Protein AF-R9JIJ8-F1 (afdb_monomer_lite)

Foldseek 3Di:
DDCVVVVVVVCVVPPPDVVVVVVVPPPPDPPPPVVVVVVVVVVVVVVVVVVVVPPPPPDPFDKDAFQKWKWWAFQPDRDIDTADAPDWDDPRQWDAPVRGPDPATKIFIAGDPDDWKKKWKFKFFFWKWADDPHDIGTDDRIDMDTHRGIIGGDQWDDPDPPDIDGTQDQKMKMKIFMDDVPAGFWIWIKIKGWPASVPPRGTIIIIHTNGIMGRDADVNHGDPDDPVNSVVVRVVSVVVVVVVVD

Sequence (246 aa):
MKEKEISKLYNSITNVDNQFIEEAQTKTKKKNGWLKWAAMAACLCVALVAGVLFKISVPDVIIAPGFLTITVYAASSDEEITMQEGIGLPTDYKWSLAMSSRPGLPLKLSVTEYDDLSFEVSVDGGTLLLWEGNKITYLGSSFNTRNDTTVYWTNLSRTGESDFERYMGTTAYINIIIHEGENIVGYAVVEIYTNDLENEPAQTYSAKLLKSVSFPKANGEYQKITAEYVATEMEQIKSETQAGQR

Radius of gyration: 32.87 Å; chains: 1; bounding box: 43×115×52 Å

pLDDT: mean 81.69, std 17.62, range [38.75, 98.56]

Secondary structure (DSSP, 8-state):
--THHHHHHHHHHH---HHHHHHHH-------THHHHHHHHHHHHHHHHHHHHT---------EE---EEEEE-SSSS-EEE--BTPBPPGGG-B-TTT-SSSSEEEEEE-SS-SSEEEEEEEESSEEEEEETTEEEE--SEEEEETT-EEEEESEEE-SSS-EEE---SEEEEEEEEEETTEEEEEEEEEEE-S-TTSTTS--BEEEEEEEEE-PPBTTB-----HHHHHHHHHHHHHHHHHHT-

Structure (mmCIF, N/CA/C/O backbone):
data_AF-R9JIJ8-F1
#
_entry.id   AF-R9JIJ8-F1
#
loop_
_atom_site.group_PDB
_atom_site.id
_atom_site.type_symbol
_atom_site.label_atom_id
_atom_site.label_alt_id
_atom_site.label_comp_id
_atom_site.label_asym_id
_atom_site.label_entity_id
_atom_site.label_seq_id
_atom_site.pdbx_PDB_ins_code
_atom_site.Cartn_x
_atom_site.Cartn_y
_atom_site.Cartn_z
_atom_site.occupancy
_atom_site.B_iso_or_equiv
_atom_site.auth_seq_id
_atom_site.auth_comp_id
_atom_site.auth_asym_id
_atom_site.auth_atom_id
_atom_site.pdbx_PDB_model_num
ATOM 1 N N . MET A 1 1 ? -23.282 97.295 -20.930 1.00 49.00 1 MET A N 1
ATOM 2 C CA . MET A 1 1 ? -22.305 96.844 -19.916 1.00 49.00 1 MET A CA 1
ATOM 3 C C . MET A 1 1 ? -21.083 96.357 -20.680 1.00 49.00 1 MET A C 1
ATOM 5 O O . MET A 1 1 ? -21.163 95.306 -21.284 1.00 49.00 1 MET A O 1
ATOM 9 N N . LYS A 1 2 ? -20.164 97.235 -21.103 1.00 55.88 2 LYS A N 1
ATOM 10 C CA . LYS A 1 2 ? -19.066 97.925 -20.388 1.00 55.88 2 LYS A CA 1
ATOM 11 C C . LYS A 1 2 ? -18.027 96.936 -19.834 1.00 55.88 2 LYS A C 1
ATOM 13 O O . LYS A 1 2 ? -18.274 96.310 -18.812 1.00 55.88 2 LYS A O 1
ATOM 18 N N . GLU A 1 3 ? -16.858 96.884 -20.486 1.00 59.78 3 GLU A N 1
ATOM 19 C CA . GLU A 1 3 ? -15.636 96.106 -20.162 1.00 59.78 3 GLU A CA 1
ATOM 20 C C . GLU A 1 3 ? -15.274 96.027 -18.669 1.00 59.78 3 GLU A C 1
ATOM 22 O O . GLU A 1 3 ? -14.643 95.067 -18.235 1.00 59.78 3 GLU A O 1
ATOM 27 N N . LYS A 1 4 ? -15.712 97.001 -17.861 1.00 64.31 4 LYS A N 1
ATOM 28 C CA . LYS A 1 4 ? -15.549 97.014 -16.401 1.00 64.31 4 LYS A CA 1
ATOM 29 C C . LYS A 1 4 ? -16.222 95.848 -15.667 1.00 64.31 4 LYS A C 1
ATOM 31 O O . LYS A 1 4 ? -15.807 95.545 -14.555 1.00 64.31 4 LYS A O 1
ATOM 36 N N . GLU A 1 5 ? -17.245 95.211 -16.233 1.00 66.50 5 GLU A N 1
ATOM 37 C CA . GLU A 1 5 ? -17.880 94.042 -15.601 1.00 66.50 5 GLU A CA 1
ATOM 38 C C . GLU A 1 5 ? -17.166 92.733 -15.946 1.00 66.50 5 GLU A C 1
ATOM 40 O O . GLU A 1 5 ? -17.039 91.859 -15.091 1.00 66.50 5 GLU A O 1
ATOM 45 N N . ILE A 1 6 ? -16.600 92.640 -17.153 1.00 68.75 6 ILE A N 1
ATOM 46 C CA . ILE A 1 6 ? -15.811 91.485 -17.595 1.00 68.75 6 ILE A CA 1
ATOM 47 C C . ILE A 1 6 ? -14.471 91.441 -16.846 1.00 68.75 6 ILE A C 1
ATOM 49 O O . ILE A 1 6 ? -14.067 90.375 -16.388 1.00 68.75 6 ILE A O 1
ATOM 53 N N . SER A 1 7 ? -13.819 92.589 -16.617 1.00 65.56 7 SER A N 1
ATOM 54 C CA . SER A 1 7 ? -12.583 92.640 -15.818 1.00 65.56 7 SER A CA 1
ATOM 55 C C . SER A 1 7 ? -12.810 92.304 -14.340 1.00 65.56 7 SER A C 1
ATOM 57 O O . SER A 1 7 ? -11.940 91.714 -13.699 1.00 65.56 7 SER A O 1
ATOM 59 N N . LYS A 1 8 ? -13.995 92.620 -13.800 1.00 65.12 8 LYS A N 1
ATOM 60 C CA . LYS A 1 8 ? -14.375 92.282 -12.423 1.00 65.12 8 LYS A CA 1
ATOM 61 C C . LYS A 1 8 ? -14.623 90.780 -12.250 1.00 65.12 8 LYS A C 1
ATOM 63 O O . LYS A 1 8 ? -14.222 90.230 -11.230 1.00 65.12 8 LYS A O 1
ATOM 68 N N . LEU A 1 9 ? -15.213 90.124 -13.254 1.00 65.56 9 LEU A N 1
ATOM 69 C CA . LEU A 1 9 ? -15.397 88.668 -13.281 1.00 65.56 9 LEU A CA 1
ATOM 70 C C . LEU A 1 9 ? -14.077 87.916 -13.495 1.00 65.56 9 LEU A C 1
ATOM 72 O O . LEU A 1 9 ? -13.831 86.918 -12.823 1.00 65.56 9 LEU A O 1
ATOM 76 N N . TYR A 1 10 ? -13.199 88.409 -14.375 1.00 62.19 10 TYR A N 1
ATOM 77 C CA . TYR A 1 10 ? -11.895 87.778 -14.602 1.00 62.19 10 TYR A CA 1
ATOM 78 C C . TYR A 1 10 ? -11.029 87.837 -13.336 1.00 62.19 10 TYR A C 1
ATOM 80 O O . TYR A 1 10 ? -10.540 86.807 -12.883 1.00 62.19 10 TYR A O 1
ATOM 88 N N . ASN A 1 11 ? -10.963 89.002 -12.677 1.00 64.12 11 ASN A N 1
ATOM 89 C CA . ASN A 1 11 ? -10.254 89.149 -11.403 1.00 64.12 11 ASN A CA 1
ATOM 90 C C . ASN A 1 11 ? -10.877 88.342 -10.251 1.00 64.12 11 ASN A C 1
ATOM 92 O O . ASN A 1 11 ? -10.155 88.005 -9.319 1.00 64.12 11 ASN A O 1
ATOM 96 N N . SER A 1 12 ? -12.174 88.004 -10.283 1.00 63.81 12 SER A N 1
ATOM 97 C CA . SER A 1 12 ? -12.774 87.133 -9.258 1.00 63.81 12 SER A CA 1
ATOM 98 C C . SER A 1 12 ? -12.545 85.639 -9.502 1.00 63.81 12 SER A C 1
ATOM 100 O O . SER A 1 12 ? -12.652 84.862 -8.562 1.00 63.81 12 SER A O 1
ATOM 102 N N . ILE A 1 13 ? -12.240 85.226 -10.739 1.00 64.69 13 ILE A N 1
ATOM 103 C CA . ILE A 1 13 ? -11.967 83.821 -11.091 1.00 64.69 13 ILE A CA 1
ATOM 104 C C . ILE A 1 13 ? -10.477 83.487 -10.937 1.00 64.69 13 ILE A C 1
ATOM 106 O O . ILE A 1 13 ? -10.142 82.380 -10.529 1.00 64.69 13 ILE A O 1
ATOM 110 N N . THR A 1 14 ? -9.572 84.425 -11.233 1.00 60.91 14 THR A N 1
ATOM 111 C CA . THR A 1 14 ? -8.119 84.186 -11.136 1.00 60.91 14 THR A CA 1
ATOM 112 C C . THR A 1 14 ? -7.524 84.510 -9.767 1.00 60.91 14 THR A C 1
ATOM 114 O O . THR A 1 14 ? -6.379 84.152 -9.518 1.00 60.91 14 THR A O 1
ATOM 117 N N . ASN A 1 15 ? -8.278 85.157 -8.873 1.00 58.34 15 ASN A N 1
ATOM 118 C CA . ASN A 1 15 ? -7.851 85.457 -7.503 1.00 58.34 15 ASN A CA 1
ATOM 119 C C . ASN A 1 15 ? -8.387 84.409 -6.513 1.00 58.34 15 ASN A C 1
ATOM 121 O O . ASN A 1 15 ? -9.002 84.734 -5.498 1.00 58.34 15 ASN A O 1
ATOM 125 N N . VAL A 1 16 ? -8.199 83.134 -6.865 1.00 58.69 16 VAL A N 1
ATOM 126 C CA . VAL A 1 16 ? -8.307 82.031 -5.910 1.00 58.69 16 VAL A CA 1
ATOM 127 C C . VAL A 1 16 ? -7.050 82.089 -5.055 1.00 58.69 16 VAL A C 1
ATOM 129 O O . VAL A 1 16 ? -5.947 81.850 -5.540 1.00 58.69 16 VAL A O 1
ATOM 132 N N . ASP A 1 17 ? -7.234 82.469 -3.797 1.00 53.00 17 ASP A N 1
ATOM 133 C CA . ASP A 1 17 ? -6.173 82.545 -2.801 1.00 53.00 17 ASP A CA 1
ATOM 134 C C . ASP A 1 17 ? -5.507 81.167 -2.639 1.00 53.00 17 ASP A C 1
ATOM 136 O O . ASP A 1 17 ? -6.192 80.150 -2.471 1.00 53.00 17 ASP A O 1
ATOM 140 N N . ASN A 1 18 ? -4.171 81.119 -2.692 1.00 54.81 18 ASN A N 1
ATOM 141 C CA . ASN A 1 18 ? -3.390 79.882 -2.576 1.00 54.81 18 ASN A CA 1
ATOM 142 C C . ASN A 1 18 ? -3.683 79.127 -1.265 1.00 54.81 18 ASN A C 1
ATOM 144 O O . ASN A 1 18 ? -3.486 77.912 -1.212 1.00 54.81 18 ASN A O 1
ATOM 148 N N . GLN A 1 19 ? -4.228 79.803 -0.245 1.00 50.62 19 GLN A N 1
ATOM 149 C CA . GLN A 1 19 ? -4.693 79.168 0.990 1.00 50.62 19 GLN A CA 1
ATOM 150 C C . GLN A 1 19 ? -5.795 78.112 0.775 1.00 50.62 19 GLN A C 1
ATOM 152 O O . GLN A 1 19 ? -5.833 77.127 1.510 1.00 50.62 19 GLN A O 1
ATOM 157 N N . PHE A 1 20 ? -6.645 78.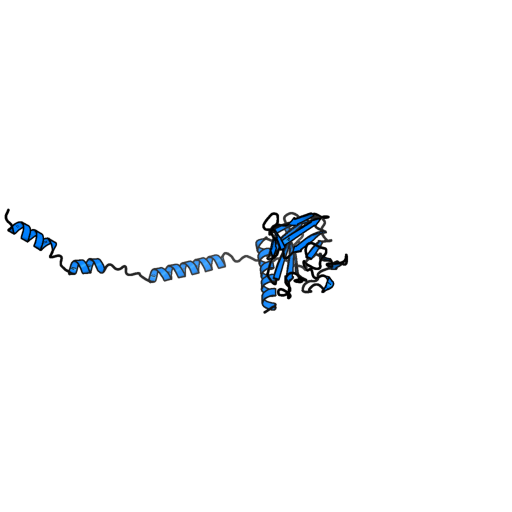236 -0.253 1.00 53.88 20 PHE A N 1
ATOM 158 C CA . PHE A 1 20 ? -7.715 77.257 -0.510 1.00 53.88 20 PHE A CA 1
ATOM 159 C C . PHE A 1 20 ? -7.259 76.051 -1.345 1.00 53.88 20 PHE A C 1
ATOM 161 O O . PHE A 1 20 ? -7.897 74.997 -1.311 1.00 53.88 20 PHE A O 1
ATOM 168 N N . ILE A 1 21 ? -6.141 76.171 -2.069 1.00 54.91 21 ILE A N 1
ATOM 169 C CA . ILE A 1 21 ? -5.493 75.032 -2.741 1.00 54.91 21 ILE A CA 1
ATOM 170 C C . ILE A 1 21 ? -4.724 74.196 -1.704 1.00 54.91 21 ILE A C 1
ATOM 172 O O . ILE A 1 21 ? -4.748 72.964 -1.757 1.00 54.91 21 ILE A O 1
ATOM 176 N N . GLU A 1 22 ? -4.134 74.847 -0.697 1.00 54.75 22 GLU A N 1
ATOM 177 C CA . GLU A 1 22 ? -3.443 74.180 0.412 1.00 54.75 22 GLU A CA 1
ATOM 178 C C . GLU A 1 22 ? -4.419 73.488 1.392 1.00 54.75 22 GLU A C 1
ATOM 180 O O . GLU A 1 22 ? -4.142 72.382 1.867 1.00 54.75 22 GLU A O 1
ATOM 185 N N . GLU A 1 23 ? -5.622 74.038 1.614 1.00 50.72 23 GLU A N 1
ATOM 186 C CA . GLU A 1 23 ? -6.690 73.371 2.388 1.00 50.72 23 GLU A CA 1
ATOM 187 C C . GLU A 1 23 ? -7.340 72.173 1.664 1.00 50.72 23 GLU A C 1
ATOM 189 O O . GLU A 1 23 ? -7.874 71.269 2.317 1.00 50.72 23 GLU A O 1
ATOM 194 N N . ALA A 1 24 ? -7.258 72.098 0.329 1.00 49.88 24 ALA A N 1
ATOM 195 C CA . ALA A 1 24 ? -7.745 70.947 -0.439 1.00 49.88 24 ALA A CA 1
ATOM 196 C C . ALA A 1 24 ? -6.724 69.790 -0.517 1.00 49.88 24 ALA A C 1
ATOM 198 O O . ALA A 1 24 ? -7.119 68.632 -0.675 1.00 49.88 24 ALA A O 1
ATOM 199 N N . GLN A 1 25 ? -5.423 70.065 -0.354 1.00 53.44 25 GLN A N 1
ATOM 200 C CA . GLN A 1 25 ? -4.356 69.050 -0.385 1.00 53.44 25 GLN A CA 1
ATOM 201 C C . GLN A 1 25 ? -3.953 68.511 1.002 1.00 53.44 25 GLN A C 1
ATOM 203 O O . GLN A 1 25 ? -3.306 67.466 1.097 1.00 53.44 25 GLN A O 1
ATOM 208 N N . THR A 1 26 ? -4.387 69.146 2.095 1.00 48.28 26 THR A N 1
ATOM 209 C CA . THR A 1 26 ? -4.013 68.758 3.471 1.00 48.28 26 THR A CA 1
ATOM 210 C C . THR A 1 26 ? -5.024 67.864 4.202 1.00 48.28 26 THR A C 1
ATOM 212 O O . THR A 1 26 ? -4.771 67.447 5.331 1.00 48.28 26 THR A O 1
ATOM 215 N N . LYS A 1 27 ? -6.101 67.402 3.547 1.00 46.66 27 LYS A N 1
ATOM 216 C CA . LYS A 1 27 ? -6.876 66.227 4.010 1.00 46.66 27 LYS A CA 1
ATOM 217 C C . LYS A 1 27 ? -6.297 64.916 3.472 1.00 46.66 27 LYS A C 1
ATOM 219 O O . LYS A 1 27 ? -7.006 64.036 2.985 1.00 46.66 27 LYS A O 1
ATOM 224 N N . THR A 1 28 ? -4.988 64.742 3.619 1.00 44.22 28 THR A N 1
ATOM 225 C CA . THR A 1 28 ? -4.397 63.406 3.634 1.00 44.22 28 THR A CA 1
ATOM 226 C C . THR A 1 28 ? -4.892 62.694 4.891 1.00 44.22 28 THR A C 1
ATOM 228 O O . THR A 1 28 ? -4.665 63.127 6.020 1.00 44.22 28 THR A O 1
ATOM 231 N N . LYS A 1 29 ? -5.634 61.597 4.693 1.00 46.12 29 LYS A N 1
ATOM 232 C CA . LYS A 1 29 ? -6.051 60.662 5.746 1.00 46.12 29 LYS A CA 1
ATOM 233 C C . LYS A 1 29 ? -4.896 60.437 6.729 1.00 46.12 29 LYS A C 1
ATOM 235 O O . LYS A 1 29 ? -3.937 59.741 6.388 1.00 46.12 29 LYS A O 1
ATOM 240 N N . LYS A 1 30 ? -5.027 60.915 7.971 1.00 41.50 30 LYS A N 1
ATOM 241 C CA . LYS A 1 30 ? -4.281 60.338 9.095 1.00 41.50 30 LYS A CA 1
ATOM 242 C C . LYS A 1 30 ? -4.717 58.878 9.207 1.00 41.50 30 LYS A C 1
ATOM 244 O O . LYS A 1 30 ? -5.771 58.557 9.751 1.00 41.50 30 LYS A O 1
ATOM 249 N N . LYS A 1 31 ? -3.927 57.983 8.611 1.00 44.72 31 LYS A N 1
ATOM 250 C CA . LYS A 1 31 ? -4.002 56.544 8.849 1.00 44.72 31 LYS A CA 1
ATOM 251 C C . LYS A 1 31 ? -3.629 56.331 10.311 1.00 44.72 31 LYS A C 1
ATOM 253 O O . LYS A 1 31 ? -2.450 56.272 10.646 1.00 44.72 31 LYS A O 1
ATOM 258 N N . ASN A 1 32 ? -4.632 56.227 11.176 1.00 50.56 32 ASN A N 1
ATOM 259 C CA . ASN A 1 32 ? -4.427 55.756 12.536 1.00 50.56 32 ASN A CA 1
ATOM 260 C C . ASN A 1 32 ? -3.936 54.308 12.451 1.00 50.56 32 ASN A C 1
ATOM 262 O O . ASN A 1 32 ? -4.719 53.377 12.265 1.00 50.56 32 ASN A O 1
ATOM 266 N N . GLY A 1 33 ? -2.621 54.130 12.595 1.00 51.66 33 GLY A N 1
ATOM 267 C CA . GLY A 1 33 ? -1.960 52.828 12.694 1.00 51.66 33 GLY A CA 1
ATOM 268 C C . GLY A 1 33 ? -2.464 51.980 13.863 1.00 51.66 33 GLY A C 1
ATOM 269 O O . GLY A 1 33 ? -2.097 50.818 13.961 1.00 51.66 33 GLY A O 1
ATOM 270 N N . TRP A 1 34 ? -3.346 52.521 14.706 1.00 47.81 34 TRP A N 1
ATOM 271 C CA . TRP A 1 34 ? -3.884 51.830 15.864 1.00 47.81 34 TRP A CA 1
ATOM 272 C C . TRP A 1 34 ? -4.940 50.763 15.535 1.00 47.81 34 TRP A C 1
ATOM 274 O O . TRP A 1 34 ? -5.037 49.750 16.219 1.00 47.81 34 TRP A O 1
ATOM 284 N N . LEU A 1 35 ? -5.666 50.914 14.420 1.00 49.16 35 LEU A N 1
ATOM 285 C CA . LEU A 1 35 ? -6.696 49.941 14.032 1.00 49.16 35 LEU A CA 1
ATOM 286 C C . LEU A 1 35 ? -6.105 48.621 13.497 1.00 49.16 35 LEU A C 1
ATOM 288 O O . LEU A 1 35 ? -6.741 47.575 13.584 1.00 49.16 35 LEU A O 1
ATOM 292 N N . LYS A 1 36 ? -4.877 48.654 12.959 1.00 47.41 36 LYS A N 1
ATOM 293 C CA . LYS A 1 36 ? -4.206 47.456 12.426 1.00 47.41 36 LYS A CA 1
ATOM 294 C C . LYS A 1 36 ? -3.741 46.510 13.532 1.00 47.41 36 LYS A C 1
ATOM 296 O O . LYS A 1 36 ? -3.827 45.299 13.362 1.00 47.41 36 LYS A O 1
ATOM 301 N N . TRP A 1 37 ? -3.307 47.057 14.666 1.00 47.06 37 TRP A N 1
ATOM 302 C CA . TRP A 1 37 ? -2.889 46.258 15.819 1.00 47.06 37 TRP A CA 1
ATOM 303 C C . TRP A 1 37 ? -4.084 45.649 16.558 1.00 47.06 37 TRP A C 1
ATOM 305 O O . TRP A 1 37 ? -4.005 44.499 16.979 1.00 47.06 37 TRP A O 1
ATOM 315 N N . ALA A 1 38 ? -5.216 46.358 16.626 1.00 51.50 38 ALA A N 1
ATOM 316 C CA . ALA A 1 38 ? -6.450 45.823 17.204 1.00 51.50 38 ALA A CA 1
ATOM 317 C C . ALA A 1 38 ? -7.015 44.634 16.398 1.00 51.50 38 ALA A C 1
ATOM 319 O O . ALA A 1 38 ? -7.428 43.639 16.988 1.00 51.50 38 ALA A O 1
ATOM 320 N N . ALA A 1 39 ? -6.972 44.693 15.061 1.00 53.25 39 ALA A N 1
ATOM 321 C CA . ALA A 1 39 ? -7.382 43.573 14.210 1.00 53.25 39 ALA A CA 1
ATOM 322 C C . ALA A 1 39 ? -6.425 42.368 14.320 1.00 53.25 39 ALA A C 1
ATOM 324 O O . ALA A 1 39 ? -6.884 41.232 14.386 1.00 53.25 39 ALA A O 1
ATOM 325 N N . MET A 1 40 ? -5.108 42.598 14.414 1.00 52.34 40 MET A N 1
ATOM 326 C CA . MET A 1 40 ? -4.121 41.528 14.632 1.00 52.34 40 MET A CA 1
ATOM 327 C C . MET A 1 40 ? -4.294 40.844 15.995 1.00 52.34 40 MET A C 1
ATOM 329 O O . MET A 1 40 ? -4.239 39.620 16.073 1.00 52.34 40 MET A O 1
ATOM 333 N N . ALA A 1 41 ? -4.545 41.618 17.055 1.00 54.97 41 ALA A N 1
ATOM 334 C CA . ALA A 1 41 ? -4.791 41.081 18.391 1.00 54.97 41 ALA A CA 1
ATOM 335 C C . ALA A 1 41 ? -6.112 40.298 18.459 1.00 54.97 41 ALA A C 1
ATOM 337 O O . ALA A 1 41 ? -6.152 39.223 19.047 1.00 54.97 41 ALA A O 1
ATOM 338 N N . ALA A 1 42 ? -7.175 40.780 17.805 1.00 51.62 42 ALA A N 1
ATOM 339 C CA . ALA A 1 42 ? -8.445 40.061 17.731 1.00 51.62 42 ALA A CA 1
ATOM 340 C C . ALA A 1 42 ? -8.328 38.748 16.935 1.00 51.62 42 ALA A C 1
ATOM 342 O O . ALA A 1 42 ? -8.857 37.732 17.374 1.00 51.62 42 ALA A O 1
ATOM 343 N N . CYS A 1 43 ? -7.589 38.727 15.819 1.00 56.09 43 CYS A N 1
ATOM 344 C CA . CYS A 1 43 ? -7.336 37.495 15.065 1.00 56.09 43 CYS A CA 1
ATOM 345 C C . CYS A 1 43 ? -6.461 36.501 15.841 1.00 56.09 43 CYS A C 1
ATOM 347 O O . CYS A 1 43 ? -6.704 35.300 15.762 1.00 56.09 43 CYS A O 1
ATOM 349 N N . LEU A 1 44 ? -5.496 36.980 16.637 1.00 49.25 44 LEU A N 1
ATOM 350 C CA . LEU A 1 44 ? -4.722 36.126 17.539 1.00 49.25 44 LEU A CA 1
ATOM 351 C C . LEU A 1 44 ? -5.613 35.546 18.649 1.00 49.25 44 LEU A C 1
ATOM 353 O O . LEU A 1 44 ? -5.520 34.362 18.947 1.00 49.25 44 LEU A O 1
ATOM 357 N N . CYS A 1 45 ? -6.530 36.337 19.214 1.00 56.50 45 CYS A N 1
ATOM 358 C CA . CYS A 1 45 ? -7.486 35.858 20.213 1.00 56.50 45 CYS A CA 1
ATOM 359 C C . CYS A 1 45 ? -8.490 34.856 19.627 1.00 56.50 45 CYS A C 1
ATOM 361 O O . CYS A 1 45 ? -8.783 33.863 20.278 1.00 56.50 45 CYS A O 1
ATOM 363 N N . VAL A 1 46 ? -8.985 35.056 18.401 1.00 56.62 46 VAL A N 1
ATOM 364 C CA . VAL A 1 46 ? -9.861 34.081 17.726 1.00 56.62 46 VAL A CA 1
ATOM 365 C C . VAL A 1 46 ? -9.094 32.807 17.367 1.00 56.62 46 VAL A C 1
ATOM 367 O O . VAL A 1 46 ? -9.633 31.725 17.559 1.00 56.62 46 VAL A O 1
ATOM 370 N N . ALA A 1 47 ? -7.834 32.897 16.931 1.00 57.72 47 ALA A N 1
ATOM 371 C CA . ALA A 1 47 ? -6.995 31.724 16.671 1.00 57.72 47 ALA A CA 1
ATOM 372 C C . ALA A 1 47 ? -6.645 30.954 17.956 1.00 57.72 47 ALA A C 1
ATOM 374 O O . ALA A 1 47 ? -6.660 29.728 17.955 1.00 57.72 47 ALA A O 1
ATOM 375 N N . LEU A 1 48 ? -6.394 31.651 19.069 1.00 54.66 48 LEU A N 1
ATOM 376 C CA . LEU A 1 48 ? -6.163 31.025 20.372 1.00 54.66 48 LEU A CA 1
ATOM 377 C C . LEU A 1 48 ? -7.452 30.423 20.948 1.00 54.66 48 LEU A C 1
ATOM 379 O O . LEU A 1 48 ? -7.411 29.330 21.495 1.00 54.66 48 LEU A O 1
ATOM 383 N N . VAL A 1 49 ? -8.607 31.072 20.786 1.00 54.25 49 VAL A N 1
ATOM 384 C CA . VAL A 1 49 ? -9.904 30.528 21.228 1.00 54.25 49 VAL A CA 1
ATOM 385 C C . VAL A 1 49 ? -10.345 29.355 20.344 1.00 54.25 49 VAL A C 1
ATOM 387 O O . VAL A 1 49 ? -10.843 28.365 20.871 1.00 54.25 49 VAL A O 1
ATOM 390 N N . ALA A 1 50 ? -10.093 29.401 19.033 1.00 53.44 50 ALA A N 1
ATOM 391 C CA . ALA A 1 50 ? -10.296 28.267 18.134 1.00 53.44 50 ALA A CA 1
ATOM 392 C C . ALA A 1 50 ? -9.334 27.113 18.462 1.00 53.44 50 ALA A C 1
ATOM 394 O O . ALA A 1 50 ? -9.777 25.980 18.587 1.00 53.44 50 ALA A O 1
ATOM 395 N N . GLY A 1 51 ? -8.048 27.386 18.703 1.00 51.75 51 GLY A N 1
ATOM 396 C CA . GLY A 1 51 ? -7.070 26.367 19.104 1.00 51.75 51 GLY A CA 1
ATOM 397 C C . GLY A 1 51 ? -7.345 25.746 20.479 1.00 51.75 51 GLY A C 1
ATOM 398 O O . GLY A 1 51 ? -7.011 24.590 20.709 1.00 51.75 51 GLY A O 1
ATOM 399 N N . VAL A 1 52 ? -7.997 26.477 21.390 1.00 51.97 52 VAL A N 1
ATOM 400 C CA . VAL A 1 52 ? -8.420 25.956 22.702 1.00 51.97 52 VAL A CA 1
ATOM 401 C C . VAL A 1 52 ? -9.739 25.173 22.613 1.00 51.97 52 VAL A C 1
ATOM 403 O O . VAL A 1 52 ? -9.911 24.207 23.356 1.00 51.97 52 VAL A O 1
ATOM 406 N N . LEU A 1 53 ? -10.652 25.540 21.703 1.00 42.31 53 LEU A N 1
ATOM 407 C CA . LEU A 1 53 ? -11.907 24.808 21.463 1.00 42.31 53 LEU A CA 1
ATOM 408 C C . LEU A 1 53 ? -11.710 23.551 20.605 1.00 42.31 53 LEU A C 1
ATOM 410 O O . LEU A 1 53 ? -12.419 22.571 20.804 1.00 42.31 53 LEU A O 1
ATOM 414 N N . PHE A 1 54 ? -10.702 23.537 19.732 1.00 43.03 54 PHE A N 1
ATOM 415 C CA . PHE A 1 54 ? -10.184 22.336 19.080 1.00 43.03 54 PHE A CA 1
ATOM 416 C C . PHE A 1 54 ? -9.019 21.746 19.880 1.00 43.03 54 PHE A C 1
ATOM 418 O O . PHE A 1 54 ? -7.981 21.381 19.332 1.00 43.03 54 PHE A O 1
ATOM 425 N N . LYS A 1 55 ? -9.209 21.545 21.190 1.00 38.75 55 LYS A N 1
ATOM 426 C CA . LYS A 1 55 ? -8.652 20.321 21.764 1.00 38.75 55 LYS A CA 1
ATOM 427 C C . LYS A 1 55 ? -9.393 19.190 21.070 1.00 38.75 55 LYS A C 1
ATOM 429 O O . LYS A 1 55 ? -10.470 18.797 21.510 1.00 38.75 55 LYS A O 1
ATOM 434 N N . ILE A 1 56 ? -8.830 18.712 19.960 1.00 45.00 56 ILE A N 1
ATOM 435 C CA . ILE A 1 56 ? -9.073 17.353 19.501 1.00 45.00 56 ILE A CA 1
ATOM 436 C C . ILE A 1 56 ? -8.758 16.530 20.740 1.00 45.00 56 ILE A C 1
ATOM 438 O O . ILE A 1 56 ? -7.601 16.399 21.140 1.00 45.00 56 ILE A O 1
ATOM 442 N N . SER A 1 57 ? -9.805 16.121 21.452 1.00 43.16 57 SER A N 1
ATOM 443 C CA . SER A 1 57 ? -9.686 15.039 22.400 1.00 43.16 57 SER A CA 1
ATOM 444 C C . SER A 1 57 ? -9.269 13.894 21.508 1.00 43.16 57 SER A C 1
ATOM 446 O O . SER A 1 57 ? -10.126 13.312 20.849 1.00 43.16 57 SER A O 1
ATOM 448 N N . VAL A 1 58 ? -7.958 13.669 21.385 1.00 53.53 58 VAL A N 1
ATOM 449 C CA . VAL A 1 58 ? -7.447 12.419 20.843 1.00 53.53 58 VAL A CA 1
ATOM 450 C C . VAL A 1 58 ? -8.186 11.397 21.693 1.00 53.53 58 VAL A C 1
ATOM 452 O O . VAL A 1 58 ? -8.064 11.458 22.925 1.00 53.53 58 VAL A O 1
ATOM 455 N N . PRO A 1 59 ? -9.103 10.605 21.108 1.00 57.69 59 PRO A N 1
ATOM 456 C CA . PRO A 1 59 ? -9.733 9.551 21.875 1.00 57.69 59 PRO A CA 1
ATOM 457 C C . PRO A 1 59 ? -8.593 8.748 22.501 1.00 57.69 59 PRO A C 1
ATOM 459 O O . PRO A 1 59 ? -7.495 8.714 21.947 1.00 57.69 59 PRO A O 1
ATOM 462 N N . ASP A 1 60 ? -8.805 8.145 23.662 1.00 76.38 60 ASP A N 1
ATOM 463 C CA . ASP A 1 60 ? -7.838 7.179 24.178 1.00 76.38 60 ASP A CA 1
ATOM 464 C C . ASP A 1 60 ? -7.860 5.970 23.223 1.00 76.38 60 ASP A C 1
ATOM 466 O O . ASP A 1 60 ? -8.640 5.035 23.397 1.00 76.38 60 ASP A O 1
ATOM 470 N N . VAL A 1 61 ? -7.146 6.099 22.098 1.00 89.81 61 VAL A N 1
ATOM 471 C CA . VAL A 1 61 ? -7.123 5.143 20.999 1.00 89.81 61 VAL A CA 1
ATOM 472 C C . VAL A 1 61 ? -6.165 4.049 21.417 1.00 89.81 61 VAL A C 1
ATOM 474 O O . VAL A 1 61 ? -4.960 4.257 21.558 1.00 89.81 61 VAL A O 1
ATOM 477 N N . ILE A 1 62 ? -6.716 2.862 21.611 1.00 92.88 62 ILE A N 1
ATOM 478 C CA . ILE A 1 62 ? -5.937 1.671 21.895 1.00 92.88 62 ILE A CA 1
ATOM 479 C C . ILE A 1 62 ? -5.344 1.204 20.570 1.00 92.88 62 ILE A C 1
ATOM 481 O O . ILE A 1 62 ? -6.083 0.873 19.642 1.00 92.88 62 ILE A O 1
ATOM 485 N N . ILE A 1 63 ? -4.017 1.166 20.493 1.00 94.69 63 ILE A N 1
ATOM 486 C CA . ILE A 1 63 ? -3.273 0.669 19.334 1.00 94.69 63 ILE A CA 1
ATOM 487 C C . ILE A 1 63 ? -2.580 -0.652 19.663 1.00 94.69 63 ILE A C 1
ATOM 489 O O . ILE A 1 63 ? -2.159 -0.890 20.798 1.00 94.69 63 ILE A O 1
ATOM 493 N N . ALA A 1 64 ? -2.429 -1.501 18.656 1.00 94.44 64 ALA A N 1
ATOM 494 C CA . ALA A 1 64 ? -1.650 -2.730 18.724 1.00 94.44 64 ALA A CA 1
ATOM 495 C C . ALA A 1 64 ? -0.820 -2.905 17.437 1.00 94.44 64 ALA A C 1
ATOM 497 O O . ALA A 1 64 ? -1.056 -2.193 16.453 1.00 94.44 64 ALA A O 1
ATOM 498 N N . PRO A 1 65 ? 0.171 -3.821 17.421 1.00 95.19 65 PRO A N 1
ATOM 499 C CA . PRO A 1 65 ? 0.853 -4.193 16.186 1.00 95.19 65 PRO A CA 1
ATOM 500 C C . PRO A 1 65 ? -0.152 -4.556 15.088 1.00 95.19 65 PRO A C 1
ATOM 502 O O . PRO A 1 65 ? -1.182 -5.180 15.358 1.00 95.19 65 PRO A O 1
ATOM 505 N N . GLY A 1 66 ? 0.114 -4.123 13.860 1.00 92.75 66 GLY A N 1
ATOM 506 C CA . GLY A 1 66 ? -0.754 -4.424 12.732 1.00 92.75 66 GLY A CA 1
ATOM 507 C C . GLY A 1 66 ? -0.745 -5.908 12.375 1.00 92.75 66 GLY A C 1
ATOM 508 O O . GLY A 1 66 ? 0.268 -6.591 12.505 1.00 92.75 66 GLY A O 1
ATOM 509 N N . PHE A 1 67 ? -1.889 -6.389 11.898 1.00 92.88 67 PHE A N 1
ATOM 510 C CA . PHE A 1 67 ? -2.094 -7.770 11.448 1.00 92.88 67 PHE A CA 1
ATOM 511 C C . PHE A 1 67 ? -1.980 -7.918 9.918 1.00 92.88 67 PHE A C 1
ATOM 513 O O . PHE A 1 67 ? -2.115 -9.017 9.379 1.00 92.88 67 PHE A O 1
ATOM 520 N N . LEU A 1 68 ? -1.754 -6.813 9.192 1.00 95.25 68 LEU A N 1
ATOM 521 C CA . LEU A 1 68 ? -1.571 -6.840 7.743 1.00 95.25 68 LEU A CA 1
ATOM 522 C C . LEU A 1 68 ? -0.248 -7.515 7.386 1.00 95.25 68 LEU A C 1
ATOM 524 O O . LEU A 1 68 ? 0.826 -7.034 7.747 1.00 95.25 68 LEU A O 1
ATOM 528 N N . THR A 1 69 ? -0.342 -8.579 6.597 1.00 95.69 69 THR A N 1
ATOM 529 C CA . THR A 1 69 ? 0.794 -9.216 5.938 1.00 95.69 69 THR A CA 1
ATOM 530 C C . THR A 1 69 ? 0.924 -8.650 4.531 1.00 95.69 69 THR A C 1
ATOM 532 O O . THR A 1 69 ? -0.015 -8.720 3.736 1.00 95.69 69 THR A O 1
ATOM 535 N N . ILE A 1 70 ? 2.098 -8.102 4.212 1.00 96.62 70 ILE A N 1
ATOM 536 C CA . ILE A 1 70 ? 2.434 -7.689 2.848 1.00 96.62 70 ILE A CA 1
ATOM 537 C C . ILE A 1 70 ? 3.491 -8.640 2.309 1.00 96.62 70 ILE A C 1
ATOM 539 O O . ILE A 1 70 ? 4.596 -8.713 2.848 1.00 96.62 70 ILE A O 1
ATOM 543 N N . THR A 1 71 ? 3.150 -9.353 1.241 1.00 95.56 71 THR A N 1
ATOM 544 C CA . THR A 1 71 ? 4.066 -10.264 0.553 1.00 95.56 71 THR A CA 1
ATOM 545 C C . THR A 1 71 ? 4.513 -9.650 -0.764 1.00 95.56 71 THR A C 1
ATOM 547 O O . THR A 1 71 ? 3.690 -9.190 -1.556 1.00 95.56 71 THR A O 1
ATOM 550 N N . VAL A 1 72 ? 5.821 -9.650 -1.002 1.00 93.56 72 VAL A N 1
ATOM 551 C CA . VAL A 1 72 ? 6.435 -9.181 -2.245 1.00 93.56 72 VAL A CA 1
ATOM 552 C C . VAL A 1 72 ? 6.992 -10.371 -3.005 1.00 93.56 72 VAL A C 1
ATOM 554 O O . VAL A 1 72 ? 7.534 -11.298 -2.409 1.00 93.56 72 VAL A O 1
ATOM 557 N N . TYR A 1 73 ? 6.874 -10.321 -4.325 1.00 86.31 73 TYR A N 1
ATOM 558 C CA . TYR A 1 73 ? 7.406 -11.334 -5.226 1.00 86.31 73 TYR A CA 1
ATOM 559 C C . TYR A 1 73 ? 8.692 -10.841 -5.872 1.00 86.31 73 TYR A C 1
ATOM 561 O O . TYR A 1 73 ? 8.797 -9.662 -6.226 1.00 86.31 73 TYR A O 1
ATOM 569 N N . ALA A 1 74 ? 9.638 -11.749 -6.082 1.00 82.69 74 ALA A N 1
ATOM 570 C CA . ALA A 1 74 ? 10.825 -11.461 -6.867 1.00 82.69 74 ALA A CA 1
ATOM 571 C C . ALA A 1 74 ? 10.454 -11.032 -8.301 1.00 82.69 74 ALA A C 1
ATOM 573 O O . ALA A 1 74 ? 9.448 -11.455 -8.881 1.00 82.69 74 ALA A O 1
ATOM 574 N N . ALA A 1 75 ? 11.284 -10.180 -8.903 1.00 69.19 75 ALA A N 1
ATOM 575 C CA . ALA A 1 75 ? 11.011 -9.621 -10.232 1.00 69.19 75 ALA A CA 1
ATOM 576 C C . ALA A 1 75 ? 11.055 -10.671 -11.366 1.00 69.19 75 ALA A C 1
ATOM 578 O O . ALA A 1 75 ? 10.458 -10.475 -12.435 1.00 69.19 75 ALA A O 1
ATOM 579 N N . SER A 1 76 ? 11.767 -11.778 -11.137 1.00 70.00 76 SER A N 1
ATOM 580 C CA . SER A 1 76 ? 12.106 -12.801 -12.133 1.00 70.00 76 SER A CA 1
ATOM 581 C C . SER A 1 76 ? 11.728 -14.234 -11.733 1.00 70.00 76 SER A C 1
ATOM 583 O O . SER A 1 76 ? 11.982 -15.153 -12.512 1.00 70.00 76 SER A O 1
ATOM 585 N N . SER A 1 77 ? 11.120 -14.445 -10.562 1.00 75.81 77 SER A N 1
ATOM 586 C CA . SER A 1 77 ? 10.694 -15.766 -10.086 1.00 75.81 77 SER A CA 1
ATOM 587 C C . SER A 1 77 ? 9.372 -15.694 -9.309 1.00 75.81 77 SER A C 1
ATOM 589 O O . SER A 1 77 ? 8.803 -14.618 -9.104 1.00 75.81 77 SER A O 1
ATOM 591 N N . ASP A 1 78 ? 8.880 -16.861 -8.892 1.00 79.62 78 ASP A N 1
ATOM 592 C CA . ASP A 1 78 ? 7.720 -16.998 -8.003 1.00 79.62 78 ASP A CA 1
ATOM 593 C C . ASP A 1 78 ? 8.129 -17.031 -6.521 1.00 79.62 78 ASP A C 1
ATOM 595 O O . ASP A 1 78 ? 7.343 -17.430 -5.666 1.00 79.62 78 ASP A O 1
ATOM 599 N N . GLU A 1 79 ? 9.367 -16.639 -6.201 1.00 88.38 79 GLU A N 1
ATOM 600 C CA . GLU A 1 79 ? 9.788 -16.507 -4.810 1.00 88.38 79 GLU A CA 1
ATOM 601 C C . GLU A 1 79 ? 9.081 -15.328 -4.142 1.00 88.38 79 GLU A C 1
ATOM 603 O O . GLU A 1 79 ? 8.927 -14.247 -4.718 1.00 88.38 79 GLU A O 1
ATOM 608 N N . GLU A 1 80 ? 8.664 -15.561 -2.903 1.00 92.25 80 GLU A N 1
ATOM 609 C CA . GLU A 1 80 ? 7.875 -14.646 -2.096 1.00 92.25 80 GLU A CA 1
ATOM 610 C C . GLU A 1 80 ? 8.612 -14.321 -0.797 1.00 92.25 80 GLU A C 1
ATOM 612 O O . GLU A 1 80 ? 9.193 -15.199 -0.155 1.00 92.25 80 GLU A O 1
ATOM 617 N N . ILE A 1 81 ? 8.527 -13.064 -0.365 1.00 94.62 81 ILE A N 1
ATOM 618 C CA . ILE A 1 81 ? 8.993 -12.638 0.951 1.00 94.62 81 ILE A CA 1
ATOM 619 C C . ILE A 1 81 ? 7.940 -11.778 1.641 1.00 94.62 81 ILE A C 1
ATOM 621 O O . ILE A 1 81 ? 7.378 -10.851 1.057 1.00 94.62 81 ILE A O 1
ATOM 625 N N . THR A 1 82 ? 7.691 -12.064 2.915 1.00 96.44 82 THR A N 1
ATOM 626 C CA . THR A 1 82 ? 6.886 -11.195 3.773 1.00 96.44 82 THR A CA 1
ATOM 627 C C . THR A 1 82 ? 7.713 -9.998 4.222 1.00 96.44 82 THR A C 1
ATOM 629 O O . THR A 1 82 ? 8.807 -10.148 4.769 1.00 96.44 82 THR A O 1
ATOM 632 N N . MET A 1 83 ? 7.175 -8.799 4.017 1.00 96.44 83 MET A N 1
ATOM 633 C CA . MET A 1 83 ? 7.783 -7.564 4.494 1.00 96.44 83 MET A CA 1
ATOM 634 C C . MET A 1 83 ? 7.777 -7.516 6.023 1.00 96.44 83 MET A C 1
ATOM 636 O O . MET A 1 83 ? 6.797 -7.884 6.667 1.00 96.44 83 MET A O 1
ATOM 640 N N . GLN A 1 84 ? 8.862 -7.006 6.601 1.00 95.62 84 GLN A N 1
ATOM 641 C CA . GLN A 1 84 ? 8.967 -6.736 8.033 1.00 95.62 84 GLN A CA 1
ATOM 642 C C . GLN A 1 84 ? 9.094 -5.228 8.260 1.00 95.62 84 GLN A C 1
ATOM 644 O O . GLN A 1 84 ? 9.722 -4.532 7.457 1.00 95.62 84 GLN A O 1
ATOM 649 N N . GLU A 1 85 ? 8.500 -4.719 9.344 1.00 95.88 85 GLU A N 1
ATOM 650 C CA . GLU A 1 85 ? 8.584 -3.293 9.682 1.00 95.88 85 GLU A CA 1
ATOM 651 C C . GLU A 1 85 ? 10.045 -2.833 9.785 1.00 95.88 85 GLU A C 1
ATOM 653 O O . GLU A 1 85 ? 10.874 -3.469 10.436 1.00 95.88 85 GLU A O 1
ATOM 658 N N . GLY A 1 86 ? 10.367 -1.720 9.127 1.00 94.31 86 GLY A N 1
ATOM 659 C CA . GLY A 1 86 ? 11.696 -1.109 9.131 1.00 94.31 86 GLY A CA 1
ATOM 660 C C . GLY A 1 86 ? 12.750 -1.819 8.271 1.00 94.31 86 GLY A C 1
ATOM 661 O O . GLY A 1 86 ? 13.830 -1.262 8.068 1.00 94.31 86 GLY A O 1
ATOM 662 N N . ILE A 1 87 ? 12.459 -2.999 7.716 1.00 94.19 87 ILE A N 1
ATOM 663 C CA . ILE A 1 87 ? 13.416 -3.789 6.932 1.00 94.19 87 ILE A CA 1
ATOM 664 C C . ILE A 1 87 ? 13.121 -3.623 5.439 1.00 94.19 87 ILE A C 1
ATOM 666 O O . ILE A 1 87 ? 12.020 -3.894 4.962 1.00 94.19 87 ILE A O 1
ATOM 670 N N . GLY A 1 88 ? 14.119 -3.137 4.697 1.00 93.81 88 GLY A N 1
ATOM 671 C CA . GLY A 1 88 ? 14.037 -3.012 3.242 1.00 93.81 88 GLY A CA 1
ATOM 672 C C . GLY A 1 88 ? 14.152 -4.366 2.542 1.00 93.81 88 GLY A C 1
ATOM 673 O O . GLY A 1 88 ? 14.772 -5.294 3.063 1.00 93.81 88 GLY A O 1
ATOM 674 N N . LEU A 1 89 ? 13.580 -4.463 1.344 1.00 93.88 89 LEU A N 1
ATOM 675 C CA . LEU A 1 89 ? 13.642 -5.687 0.548 1.00 93.88 89 LEU A CA 1
ATOM 676 C C . LEU A 1 89 ? 15.085 -6.074 0.152 1.00 93.88 89 LEU A C 1
ATOM 678 O O . LEU A 1 89 ? 15.904 -5.196 -0.154 1.00 93.88 89 LEU A O 1
ATOM 682 N N . PRO A 1 90 ? 15.397 -7.384 0.088 1.00 92.00 90 PRO A N 1
ATOM 683 C CA . PRO A 1 90 ? 16.632 -7.872 -0.518 1.00 92.00 90 PRO A CA 1
ATOM 684 C C . PRO A 1 90 ? 16.733 -7.495 -2.003 1.00 92.00 90 PRO A C 1
ATOM 686 O O . PRO A 1 90 ? 15.732 -7.223 -2.663 1.00 92.00 90 PRO A O 1
ATOM 689 N N . THR A 1 91 ? 17.951 -7.516 -2.550 1.00 87.50 91 THR A N 1
ATOM 690 C CA . THR A 1 91 ? 18.229 -7.096 -3.936 1.00 87.50 91 THR A CA 1
ATOM 691 C C . THR A 1 91 ? 17.382 -7.825 -4.980 1.00 87.50 91 THR A C 1
ATOM 693 O O . THR A 1 91 ? 16.900 -7.172 -5.901 1.00 87.50 91 THR A O 1
ATOM 696 N N . ASP A 1 92 ? 17.139 -9.124 -4.811 1.00 87.75 92 ASP A N 1
ATOM 697 C CA . ASP A 1 92 ? 16.409 -9.954 -5.787 1.00 87.75 92 ASP A CA 1
ATOM 698 C C . ASP A 1 92 ? 14.904 -9.621 -5.879 1.00 87.75 92 ASP A C 1
ATOM 700 O O . ASP A 1 92 ? 14.221 -10.008 -6.827 1.00 87.75 92 ASP A O 1
ATOM 704 N N . TYR A 1 93 ? 14.395 -8.850 -4.912 1.00 90.12 93 TYR A N 1
ATOM 705 C CA . TYR A 1 93 ? 13.005 -8.389 -4.834 1.00 90.12 93 TYR A CA 1
ATOM 706 C C . TYR A 1 93 ? 12.835 -6.937 -5.277 1.00 90.12 93 TYR A C 1
ATOM 708 O O . TYR A 1 93 ? 11.730 -6.395 -5.240 1.00 90.12 93 TYR A O 1
ATOM 716 N N . LYS A 1 94 ? 13.923 -6.280 -5.686 1.00 91.06 94 LYS A N 1
ATOM 717 C CA . LYS A 1 94 ? 13.840 -4.943 -6.257 1.00 91.06 94 LYS A CA 1
ATOM 718 C C . LYS A 1 94 ? 13.256 -5.009 -7.665 1.00 91.06 94 LYS A C 1
ATOM 720 O O . LYS A 1 94 ? 13.496 -5.954 -8.412 1.00 91.06 94 LYS A O 1
ATOM 725 N N . TRP A 1 95 ? 12.519 -3.973 -8.037 1.00 92.12 95 TRP A N 1
ATOM 726 C CA . TRP A 1 95 ? 11.854 -3.876 -9.330 1.00 92.12 95 TRP A CA 1
ATOM 727 C C . TRP A 1 95 ? 12.485 -2.778 -10.180 1.00 92.12 95 TRP A C 1
ATOM 729 O O . TRP A 1 95 ? 12.714 -1.667 -9.708 1.00 92.12 95 TRP A O 1
ATOM 739 N N . SER A 1 96 ? 12.716 -3.065 -11.455 1.00 88.06 96 SER A N 1
ATOM 740 C CA . SER A 1 96 ? 12.976 -2.048 -12.474 1.00 88.06 96 SER A CA 1
ATOM 741 C C . SER A 1 96 ? 12.144 -2.336 -13.714 1.00 88.06 96 SER A C 1
ATOM 743 O O . SER A 1 96 ? 11.851 -3.495 -14.030 1.00 88.06 96 SER A O 1
ATOM 745 N N . LEU A 1 97 ? 11.800 -1.281 -14.450 1.00 84.31 97 LEU A N 1
ATOM 746 C CA . LEU A 1 97 ? 11.046 -1.395 -15.696 1.00 84.31 97 LEU A CA 1
ATOM 747 C C . LEU A 1 97 ? 11.774 -2.261 -16.739 1.00 84.31 97 LEU A C 1
ATOM 749 O O . LEU A 1 97 ? 11.138 -2.978 -17.503 1.00 84.31 97 LEU A O 1
ATOM 753 N N . ALA A 1 98 ? 13.106 -2.186 -16.774 1.00 80.44 98 ALA A N 1
ATOM 754 C CA . ALA A 1 98 ? 13.925 -2.860 -17.778 1.00 80.44 98 ALA A CA 1
ATOM 755 C C . ALA A 1 98 ? 14.177 -4.349 -17.480 1.00 80.44 98 ALA A C 1
ATOM 757 O O . ALA A 1 98 ? 14.497 -5.098 -18.400 1.00 80.44 98 ALA A O 1
ATOM 758 N N . MET A 1 99 ? 14.077 -4.778 -16.216 1.00 75.75 99 MET A N 1
ATOM 759 C CA . MET A 1 99 ? 14.496 -6.125 -15.796 1.00 75.75 99 MET A CA 1
ATOM 760 C C . MET A 1 99 ? 13.349 -7.015 -15.317 1.00 75.75 99 MET A C 1
ATOM 762 O O . MET A 1 99 ? 13.550 -8.215 -15.134 1.00 75.75 99 MET A O 1
ATOM 766 N N . SER A 1 100 ? 12.161 -6.455 -15.100 1.00 80.06 100 SER A N 1
ATOM 767 C CA . SER A 1 100 ? 11.061 -7.187 -14.472 1.00 80.06 100 SER A CA 1
ATOM 768 C C . SER A 1 100 ? 10.080 -7.723 -15.504 1.00 80.06 100 SER A C 1
ATOM 770 O O . SER A 1 100 ? 9.676 -7.024 -16.429 1.00 80.06 100 SER A O 1
ATOM 772 N N . SER A 1 101 ? 9.629 -8.959 -15.294 1.00 84.44 101 SER A N 1
ATOM 773 C CA . SER A 1 101 ? 8.537 -9.565 -16.075 1.00 84.44 101 SER A CA 1
ATOM 774 C C . SER A 1 101 ? 7.151 -9.033 -15.684 1.00 84.44 101 SER A C 1
ATOM 776 O O . SER A 1 101 ? 6.162 -9.286 -16.372 1.00 84.44 101 SER A O 1
ATOM 778 N N . ARG A 1 102 ? 7.083 -8.296 -14.569 1.00 88.44 102 ARG A N 1
ATOM 779 C CA . ARG A 1 102 ? 5.866 -7.750 -13.970 1.00 88.44 102 ARG A CA 1
ATOM 780 C C . ARG A 1 102 ? 5.753 -6.247 -14.257 1.00 88.44 102 ARG A C 1
ATOM 782 O O . ARG A 1 102 ? 6.765 -5.544 -14.200 1.00 88.44 102 ARG A O 1
ATOM 789 N N . PRO A 1 103 ? 4.535 -5.721 -14.476 1.00 89.81 103 PRO A N 1
ATOM 790 C CA . PRO A 1 103 ? 4.306 -4.314 -14.829 1.00 89.81 103 PRO A CA 1
ATOM 791 C C . PRO A 1 103 ? 4.612 -3.304 -13.707 1.00 89.81 103 PRO A C 1
ATOM 793 O O . PRO A 1 103 ? 4.592 -2.097 -13.944 1.00 89.81 103 PRO A O 1
ATOM 796 N N . GLY A 1 104 ? 4.895 -3.785 -12.497 1.00 92.38 104 GLY A N 1
ATOM 797 C CA . GLY A 1 104 ? 5.256 -2.990 -11.330 1.00 92.38 104 GLY A CA 1
ATOM 798 C C . GLY A 1 104 ? 5.825 -3.869 -10.215 1.00 92.38 104 GLY A C 1
ATOM 799 O O . GLY A 1 104 ? 5.829 -5.099 -10.338 1.00 92.38 104 GLY A O 1
ATOM 800 N N . LEU A 1 105 ? 6.268 -3.243 -9.125 1.00 93.75 105 LEU A N 1
ATOM 801 C CA . LEU A 1 105 ? 6.636 -3.917 -7.884 1.00 93.75 105 LEU A CA 1
ATOM 802 C C . LEU A 1 105 ? 5.369 -4.522 -7.251 1.00 93.75 105 LEU A C 1
ATOM 804 O O . LEU A 1 105 ? 4.469 -3.756 -6.901 1.00 93.75 105 LEU A O 1
ATOM 808 N N . PRO A 1 106 ? 5.261 -5.855 -7.123 1.00 94.00 106 PRO A N 1
ATOM 809 C CA . PRO A 1 106 ? 4.057 -6.513 -6.621 1.00 94.00 106 PRO A CA 1
ATOM 810 C C . PRO A 1 106 ? 3.995 -6.498 -5.090 1.00 94.00 106 PRO A C 1
ATOM 812 O O . PRO A 1 106 ? 4.921 -6.958 -4.427 1.00 94.00 106 PRO A O 1
ATOM 815 N N . LEU A 1 107 ? 2.875 -6.046 -4.530 1.00 95.31 107 LEU A N 1
AT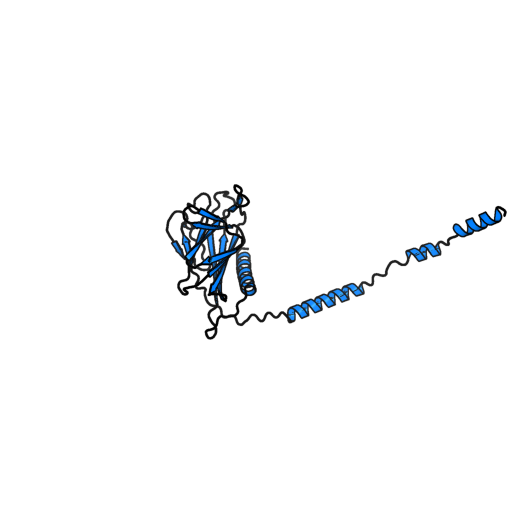OM 816 C CA . LEU A 1 107 ? 2.571 -6.069 -3.100 1.00 95.31 107 LEU A CA 1
ATOM 817 C C . LEU A 1 107 ? 1.234 -6.786 -2.887 1.00 95.31 107 LEU A C 1
ATOM 819 O O . LEU A 1 107 ? 0.166 -6.236 -3.166 1.00 95.31 107 LEU A O 1
ATOM 823 N N . LYS A 1 108 ? 1.277 -8.033 -2.415 1.00 95.81 108 LYS A N 1
ATOM 824 C CA . LYS A 1 108 ? 0.078 -8.788 -2.042 1.00 95.81 108 LYS A CA 1
ATOM 825 C C . LYS A 1 108 ? -0.333 -8.442 -0.619 1.00 95.81 108 LYS A C 1
ATOM 827 O O . LYS A 1 108 ? 0.434 -8.657 0.315 1.00 95.81 108 LYS A O 1
ATOM 832 N N . LEU A 1 109 ? -1.552 -7.934 -0.471 1.00 95.75 109 LEU A N 1
ATOM 833 C CA . LEU A 1 109 ? -2.138 -7.524 0.801 1.00 95.75 109 LEU A CA 1
ATOM 834 C C . LEU A 1 109 ? -2.973 -8.675 1.357 1.00 95.75 109 LEU A C 1
ATOM 836 O O . LEU A 1 109 ? -3.944 -9.076 0.721 1.00 95.75 109 LEU A O 1
ATOM 840 N N . SER A 1 110 ? -2.580 -9.227 2.504 1.00 93.62 110 SER A N 1
ATOM 841 C CA . SER A 1 110 ? -3.242 -10.401 3.086 1.00 93.62 110 SER A CA 1
ATOM 842 C C . SER A 1 110 ? -3.448 -10.248 4.590 1.00 93.62 110 SER A C 1
ATOM 844 O O . SER A 1 110 ? -2.581 -9.750 5.307 1.00 93.62 110 SER A O 1
ATOM 846 N N . VAL A 1 111 ? -4.587 -10.721 5.076 1.00 91.19 111 VAL A N 1
ATOM 847 C CA . VAL A 1 111 ? -4.928 -10.828 6.494 1.00 91.19 111 VAL A CA 1
ATOM 848 C C . VAL A 1 111 ? -5.564 -12.191 6.727 1.00 91.19 111 VAL A C 1
ATOM 850 O O . VAL A 1 111 ? -6.415 -12.617 5.953 1.00 91.19 111 VAL A O 1
ATOM 853 N N . THR A 1 112 ? -5.155 -12.884 7.785 1.00 82.94 112 THR A N 1
ATOM 854 C CA . THR A 1 112 ? -5.658 -14.227 8.121 1.00 82.94 112 THR A CA 1
ATOM 855 C C . THR A 1 112 ? -6.668 -14.229 9.265 1.00 82.94 112 THR A C 1
ATOM 857 O O . THR A 1 112 ? -7.343 -15.229 9.480 1.00 82.94 112 THR A O 1
ATOM 860 N N . GLU A 1 113 ? -6.760 -13.132 10.016 1.00 74.50 113 GLU A N 1
ATOM 861 C CA . GLU A 1 113 ? -7.530 -13.045 11.264 1.00 74.50 113 GLU A CA 1
ATOM 862 C C . GLU A 1 113 ? -9.006 -12.660 11.054 1.00 74.50 113 GLU A C 1
ATOM 864 O O . GLU A 1 113 ? -9.795 -12.745 11.993 1.00 74.50 113 GLU A O 1
ATOM 869 N N . TYR A 1 114 ? -9.385 -12.254 9.837 1.00 76.06 114 TYR A N 1
ATOM 870 C CA . TYR A 1 114 ? -10.704 -11.710 9.513 1.00 76.06 114 TYR A CA 1
ATOM 871 C C . TYR A 1 114 ? -11.163 -12.173 8.125 1.00 76.06 114 TYR A C 1
ATOM 873 O O . TYR A 1 114 ? -10.374 -12.184 7.180 1.00 76.06 114 TYR A O 1
ATOM 881 N N . ASP A 1 115 ? -12.452 -12.493 7.998 1.00 72.81 115 ASP A N 1
ATOM 882 C CA . ASP A 1 115 ? -13.016 -13.078 6.774 1.00 72.81 115 ASP A CA 1
ATOM 883 C C . ASP A 1 115 ? -13.547 -12.036 5.766 1.00 72.81 115 ASP A C 1
ATOM 885 O O . ASP A 1 115 ? -13.615 -12.327 4.572 1.00 72.81 115 ASP A O 1
ATOM 889 N N . ASP A 1 116 ? -13.909 -10.824 6.210 1.00 82.75 116 ASP A N 1
ATOM 890 C CA . ASP A 1 116 ? -14.549 -9.793 5.367 1.00 82.75 116 ASP A CA 1
ATOM 891 C C . ASP A 1 116 ? -13.869 -8.423 5.510 1.00 82.75 116 ASP A C 1
ATOM 893 O O . ASP A 1 116 ? -14.442 -7.447 6.003 1.00 82.75 116 ASP A O 1
ATOM 897 N N . LEU A 1 117 ? -12.594 -8.369 5.113 1.00 91.25 117 LEU A N 1
ATOM 898 C CA . LEU A 1 117 ? -11.827 -7.126 5.078 1.00 91.25 117 LEU A CA 1
ATOM 899 C C . LEU A 1 117 ? -11.780 -6.506 3.688 1.00 91.25 117 LEU A C 1
ATOM 901 O O . LEU A 1 117 ? -11.618 -7.180 2.663 1.00 91.25 117 LEU A O 1
ATOM 905 N N . SER A 1 118 ? -11.815 -5.178 3.690 1.00 95.12 118 SER A N 1
ATOM 906 C CA . SER A 1 118 ? -11.488 -4.358 2.531 1.00 95.12 118 SER A CA 1
ATOM 907 C C . SER A 1 118 ? -10.330 -3.417 2.842 1.00 95.12 118 SER A C 1
ATOM 909 O O . SER A 1 118 ? -10.062 -3.077 3.996 1.00 95.12 118 SER A O 1
ATOM 911 N N . PHE A 1 119 ? -9.616 -3.033 1.792 1.00 97.06 119 PHE A N 1
ATOM 912 C CA . PHE A 1 119 ? -8.491 -2.120 1.861 1.00 97.06 119 PHE A CA 1
ATOM 913 C C . PHE A 1 119 ? -8.786 -0.898 1.007 1.00 97.06 119 PHE A C 1
ATOM 915 O O . PHE A 1 119 ? -9.016 -1.038 -0.196 1.00 97.06 119 PHE A O 1
ATOM 922 N N . GLU A 1 120 ? -8.707 0.282 1.606 1.00 97.56 120 GLU A N 1
ATOM 923 C CA . GLU A 1 120 ? -8.575 1.529 0.864 1.00 97.56 120 GLU A CA 1
ATOM 924 C C . GLU A 1 120 ? -7.081 1.784 0.656 1.00 97.56 120 GLU A C 1
ATOM 926 O O . GLU A 1 120 ? -6.326 1.971 1.611 1.00 97.56 120 GLU A O 1
ATOM 931 N N . VAL A 1 121 ? -6.633 1.746 -0.597 1.00 98.19 121 VAL A N 1
ATOM 932 C CA . VAL A 1 121 ? -5.223 1.899 -0.955 1.00 98.19 121 VAL A CA 1
ATOM 933 C C . VAL A 1 121 ? -5.050 3.193 -1.734 1.00 98.19 121 VAL A C 1
ATOM 935 O O . VAL A 1 121 ? -5.751 3.433 -2.716 1.00 98.19 121 VAL A O 1
ATOM 938 N N . SER A 1 122 ? -4.094 4.017 -1.318 1.00 97.62 122 SER A N 1
ATOM 939 C CA . SER A 1 122 ? -3.718 5.253 -2.006 1.00 97.62 122 SER A CA 1
ATOM 940 C C . SER A 1 122 ? -2.214 5.348 -2.204 1.00 97.62 122 SER A C 1
ATOM 942 O O . SER A 1 122 ? -1.441 4.675 -1.521 1.00 97.62 122 SER A O 1
ATOM 944 N N . VAL A 1 123 ? -1.798 6.185 -3.151 1.00 96.81 123 VAL A N 1
ATOM 945 C CA . VAL A 1 123 ? -0.385 6.406 -3.457 1.00 96.81 123 VAL A CA 1
ATOM 946 C C . VAL A 1 123 ? -0.044 7.890 -3.495 1.00 96.81 123 VAL A C 1
ATOM 948 O O . VAL A 1 123 ? -0.778 8.699 -4.059 1.00 96.81 123 VAL A O 1
ATOM 951 N N . ASP A 1 124 ? 1.099 8.226 -2.910 1.00 95.06 124 ASP A N 1
ATOM 952 C CA . ASP A 1 124 ? 1.782 9.506 -3.045 1.00 95.06 124 ASP A CA 1
ATOM 953 C C . ASP A 1 124 ? 3.098 9.276 -3.802 1.00 95.06 124 ASP A C 1
ATOM 955 O O . ASP A 1 124 ? 4.073 8.771 -3.246 1.00 95.06 124 ASP A O 1
ATOM 959 N N . GLY A 1 125 ? 3.094 9.579 -5.102 1.00 93.38 125 GLY A N 1
ATOM 960 C CA . GLY A 1 125 ? 4.220 9.350 -6.012 1.00 93.38 125 GLY A CA 1
ATOM 961 C C . GLY A 1 125 ? 4.163 8.019 -6.777 1.00 93.38 125 GLY A C 1
ATOM 962 O O . GLY A 1 125 ? 3.966 6.940 -6.223 1.00 93.38 125 GLY A O 1
ATOM 963 N N . GLY A 1 126 ? 4.385 8.080 -8.090 1.00 92.69 126 GLY A N 1
ATOM 964 C CA . GLY A 1 126 ? 4.208 6.928 -8.980 1.00 92.69 126 GLY A CA 1
ATOM 965 C C . GLY A 1 126 ? 2.734 6.606 -9.242 1.00 92.69 126 GLY A C 1
ATOM 966 O O . GLY A 1 126 ? 1.863 7.457 -9.074 1.00 92.69 126 GLY A O 1
ATOM 967 N N . THR A 1 127 ? 2.468 5.383 -9.699 1.00 94.25 127 THR A N 1
ATOM 968 C CA . THR A 1 127 ? 1.126 4.910 -10.064 1.00 94.25 127 THR A CA 1
ATOM 969 C C . THR A 1 127 ? 0.887 3.497 -9.545 1.00 94.25 127 THR A C 1
ATOM 971 O O . THR A 1 127 ? 1.789 2.657 -9.573 1.00 94.25 127 THR A O 1
ATOM 974 N N . LEU A 1 128 ? -0.345 3.224 -9.109 1.00 95.69 128 LEU A N 1
ATOM 975 C CA . LEU A 1 128 ? -0.802 1.874 -8.786 1.00 95.69 128 LEU A CA 1
ATOM 976 C C . LEU A 1 128 ? -1.522 1.239 -9.975 1.00 95.69 128 LEU A C 1
ATOM 978 O O . LEU A 1 128 ? -2.208 1.910 -10.750 1.00 95.69 128 LEU A O 1
ATOM 982 N N . LEU A 1 129 ? -1.384 -0.074 -10.110 1.00 94.81 129 LEU A N 1
ATOM 983 C CA . LEU A 1 129 ? -2.081 -0.856 -11.122 1.00 94.81 129 LEU A CA 1
ATOM 984 C C . LEU A 1 129 ? -2.498 -2.230 -10.598 1.00 94.81 129 LEU A C 1
ATOM 986 O O . LEU A 1 129 ? -1.908 -2.774 -9.662 1.00 94.81 129 LEU A O 1
ATOM 990 N N . LEU A 1 130 ? -3.513 -2.794 -11.246 1.00 94.94 130 LEU A N 1
ATOM 991 C CA . LEU A 1 130 ? -3.874 -4.204 -11.146 1.00 94.94 130 LEU A CA 1
ATOM 992 C C . LEU A 1 130 ? -3.438 -4.924 -12.417 1.00 94.94 130 LEU A C 1
ATOM 994 O O . LEU A 1 130 ? -3.533 -4.373 -13.520 1.00 94.94 130 LEU A O 1
ATOM 998 N N . TRP A 1 131 ? -2.984 -6.163 -12.258 1.00 93.06 131 TRP A N 1
ATOM 999 C CA . TRP A 1 131 ? -2.560 -7.008 -13.364 1.00 93.06 131 TRP A CA 1
ATOM 1000 C C . TRP A 1 131 ? -3.208 -8.386 -13.257 1.00 93.06 131 TRP A C 1
ATOM 1002 O O . TRP A 1 131 ? -2.919 -9.150 -12.339 1.00 93.06 131 TRP A O 1
ATOM 1012 N N . GLU A 1 132 ? -4.097 -8.682 -14.205 1.00 90.00 132 GLU A N 1
ATOM 1013 C CA . GLU A 1 132 ? -4.834 -9.944 -14.287 1.00 90.00 132 GLU A CA 1
ATOM 1014 C C . GLU A 1 132 ? -4.640 -10.553 -15.680 1.00 90.00 132 GLU A C 1
ATOM 1016 O O . GLU A 1 132 ? -5.044 -9.980 -16.699 1.00 90.00 132 GLU A O 1
ATOM 1021 N N . GLY A 1 133 ? -3.985 -11.716 -15.740 1.00 87.12 133 GLY A N 1
ATOM 1022 C CA . GLY A 1 133 ? -3.584 -12.330 -17.006 1.00 87.12 133 GLY A CA 1
ATOM 1023 C C . GLY A 1 133 ? -2.686 -11.388 -17.812 1.00 87.12 133 GLY A C 1
ATOM 1024 O O . GLY A 1 133 ? -1.591 -11.054 -17.383 1.00 87.12 133 GLY A O 1
ATOM 1025 N N . ASN A 1 134 ? -3.165 -10.918 -18.967 1.00 85.69 134 ASN A N 1
ATOM 1026 C CA . ASN A 1 134 ? -2.435 -9.974 -19.827 1.00 85.69 134 ASN A CA 1
ATOM 1027 C C . ASN A 1 134 ? -3.004 -8.545 -19.790 1.00 85.69 134 ASN A C 1
ATOM 1029 O O . ASN A 1 134 ? -2.648 -7.719 -20.629 1.00 85.69 134 ASN A O 1
ATOM 1033 N N . LYS A 1 135 ? -3.913 -8.241 -18.856 1.00 91.62 135 LYS A N 1
ATOM 1034 C CA . LYS A 1 135 ? -4.574 -6.937 -18.776 1.00 91.62 135 LYS A CA 1
ATOM 1035 C C . LYS A 1 135 ? -4.014 -6.114 -17.621 1.00 91.62 135 LYS A C 1
ATOM 1037 O O . LYS A 1 135 ? -4.091 -6.528 -16.468 1.00 91.62 135 LYS A O 1
ATOM 1042 N N . ILE A 1 136 ? -3.510 -4.925 -17.944 1.00 92.06 136 ILE A N 1
ATOM 1043 C CA . ILE A 1 136 ? -3.096 -3.909 -16.972 1.00 92.06 136 ILE A CA 1
ATOM 1044 C C . ILE A 1 136 ? -4.236 -2.905 -16.801 1.00 92.06 136 ILE A C 1
ATOM 1046 O O . ILE A 1 136 ? -4.737 -2.352 -17.783 1.00 92.06 136 ILE A O 1
ATOM 1050 N N . THR A 1 137 ? -4.625 -2.658 -15.555 1.00 92.50 137 THR A N 1
ATOM 1051 C CA . THR A 1 137 ? -5.592 -1.619 -15.189 1.00 92.50 137 THR A CA 1
ATOM 1052 C C . THR A 1 137 ? -4.889 -0.587 -14.320 1.00 92.50 137 THR A C 1
ATOM 1054 O O . THR A 1 137 ? -4.539 -0.883 -13.182 1.00 92.50 137 THR A O 1
ATOM 1057 N N . TYR A 1 138 ? -4.674 0.611 -14.863 1.00 90.44 138 TYR A N 1
ATOM 1058 C CA . TYR A 1 138 ? -4.132 1.745 -14.114 1.00 90.44 138 TYR A CA 1
ATOM 1059 C C . TYR A 1 138 ? -5.190 2.269 -13.147 1.00 90.44 138 TYR A C 1
ATOM 1061 O O . TYR A 1 138 ? -6.346 2.460 -13.534 1.00 90.44 138 TYR A O 1
ATOM 1069 N N . LEU A 1 139 ? -4.792 2.472 -11.899 1.00 90.88 139 LEU A N 1
ATOM 1070 C CA . LEU A 1 139 ? -5.666 2.922 -10.828 1.00 90.88 139 LEU A CA 1
ATOM 1071 C C . LEU A 1 139 ? -5.513 4.431 -10.628 1.00 90.88 139 LEU A C 1
ATOM 1073 O O . LEU A 1 139 ? -4.504 5.027 -11.005 1.00 90.88 139 LEU A O 1
ATOM 1077 N N . GLY A 1 140 ? -6.543 5.051 -10.054 1.00 84.12 140 GLY A N 1
ATOM 1078 C CA . GLY A 1 140 ? -6.469 6.444 -9.624 1.00 84.12 140 GLY A CA 1
ATOM 1079 C C . GLY A 1 140 ? -5.547 6.627 -8.415 1.00 84.12 140 GLY A C 1
ATOM 1080 O O . GLY A 1 140 ? -4.876 5.698 -7.968 1.00 84.12 140 GLY A O 1
ATOM 1081 N N . SER A 1 141 ? -5.560 7.832 -7.845 1.00 85.19 141 SER A N 1
ATOM 1082 C CA . SER A 1 141 ? -4.802 8.158 -6.627 1.00 85.19 141 SER A CA 1
ATOM 1083 C C . SER A 1 141 ? -5.211 7.320 -5.413 1.00 85.19 141 SER A C 1
ATOM 1085 O O . SER A 1 141 ? -4.400 7.117 -4.512 1.00 85.19 141 SER A O 1
ATOM 1087 N N . SER A 1 142 ? -6.455 6.836 -5.387 1.00 92.44 142 SER A N 1
ATOM 1088 C CA . SER A 1 142 ? -6.954 5.871 -4.412 1.00 92.44 142 SER A CA 1
ATOM 1089 C C . SER A 1 142 ? -7.953 4.903 -5.046 1.00 92.44 142 SER A C 1
ATOM 1091 O O . SER A 1 142 ? -8.590 5.211 -6.059 1.00 92.44 142 SER A O 1
ATOM 1093 N N . PHE A 1 143 ? -8.073 3.712 -4.465 1.00 94.94 143 PHE A N 1
ATOM 1094 C CA . PHE A 1 143 ? -9.051 2.699 -4.850 1.00 94.94 143 PHE A CA 1
ATOM 1095 C C . PHE A 1 143 ? -9.310 1.730 -3.691 1.00 94.94 143 PHE A C 1
ATOM 1097 O O . PHE A 1 143 ? -8.499 1.608 -2.776 1.00 94.94 143 PHE A O 1
ATOM 1104 N N . ASN A 1 144 ? -10.431 1.013 -3.762 1.00 95.50 144 ASN A N 1
ATOM 1105 C CA . ASN A 1 144 ? -10.771 -0.031 -2.802 1.00 95.50 144 ASN A CA 1
ATOM 1106 C C . ASN A 1 144 ? -10.487 -1.415 -3.378 1.00 95.50 144 ASN A C 1
ATOM 1108 O O . ASN A 1 144 ? -10.784 -1.679 -4.546 1.00 95.50 144 ASN A O 1
ATOM 1112 N N . THR A 1 145 ? -9.965 -2.310 -2.547 1.00 94.56 145 THR A N 1
ATOM 1113 C CA . THR A 1 145 ? -9.757 -3.714 -2.898 1.00 94.56 145 THR A CA 1
ATOM 1114 C C . THR A 1 145 ? -10.029 -4.653 -1.727 1.00 94.56 145 THR A C 1
ATOM 1116 O O . THR A 1 145 ? -10.405 -4.218 -0.642 1.00 94.56 145 THR A O 1
ATOM 1119 N N . ARG A 1 146 ? -9.910 -5.961 -1.958 1.00 93.56 146 ARG A N 1
ATOM 1120 C CA . ARG A 1 146 ? -10.199 -7.016 -0.978 1.00 93.56 146 ARG A CA 1
ATOM 1121 C C . ARG A 1 146 ? -8.937 -7.715 -0.494 1.00 93.56 146 ARG A C 1
ATOM 1123 O O . ARG A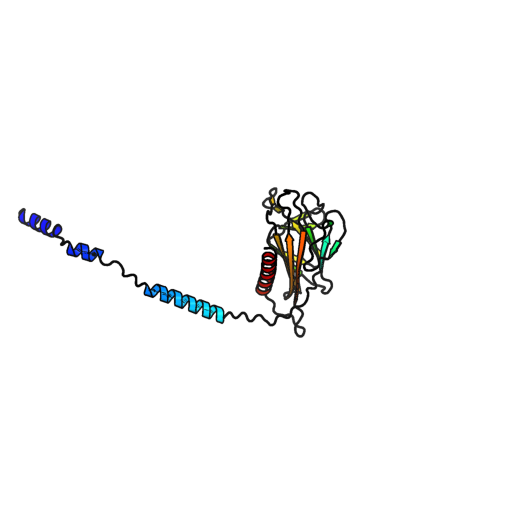 1 146 ? -7.860 -7.549 -1.075 1.00 93.56 146 ARG A O 1
ATOM 1130 N N . ASN A 1 147 ? -9.114 -8.539 0.533 1.00 93.19 147 ASN A N 1
ATOM 1131 C CA . ASN A 1 147 ? -8.107 -9.487 0.988 1.00 93.19 147 ASN A CA 1
ATOM 1132 C C . ASN A 1 147 ? -7.500 -10.300 -0.171 1.00 93.19 147 ASN A C 1
ATOM 1134 O O . ASN A 1 147 ? -8.165 -10.559 -1.175 1.00 93.19 147 ASN A O 1
ATOM 1138 N N . ASP A 1 148 ? -6.227 -10.661 -0.033 1.00 92.44 148 ASP A N 1
ATOM 1139 C CA . ASP A 1 148 ? -5.422 -11.401 -1.011 1.00 92.44 148 ASP A CA 1
ATOM 1140 C C . ASP A 1 148 ? -5.188 -10.708 -2.370 1.00 92.44 148 ASP A C 1
ATOM 1142 O O . ASP A 1 148 ? -4.651 -11.324 -3.295 1.00 92.44 148 ASP A O 1
ATOM 1146 N N . THR A 1 149 ? -5.507 -9.417 -2.510 1.00 93.56 149 THR A N 1
ATOM 1147 C CA . THR A 1 149 ? -5.217 -8.676 -3.749 1.00 93.56 149 THR A CA 1
ATOM 1148 C C . THR A 1 149 ? -3.725 -8.371 -3.878 1.00 93.56 149 THR A C 1
ATOM 1150 O O . THR A 1 149 ? -3.108 -7.843 -2.952 1.00 93.56 149 THR A O 1
ATOM 1153 N N . THR A 1 150 ? -3.150 -8.612 -5.061 1.00 95.19 150 THR A N 1
ATOM 1154 C CA . THR A 1 150 ? -1.835 -8.072 -5.440 1.00 95.19 150 THR A CA 1
ATOM 1155 C C . THR A 1 150 ? -1.981 -6.727 -6.137 1.00 95.19 150 THR A C 1
ATOM 1157 O O . THR A 1 150 ? -2.505 -6.637 -7.247 1.00 95.19 150 THR A O 1
ATOM 1160 N N . VAL A 1 151 ? -1.482 -5.684 -5.482 1.00 95.62 151 VAL A N 1
ATOM 1161 C CA . VAL A 1 151 ? -1.376 -4.332 -6.029 1.00 95.62 151 VAL A CA 1
ATOM 1162 C C . VAL A 1 151 ? 0.037 -4.141 -6.553 1.00 95.62 151 VAL A C 1
ATOM 1164 O O . VAL A 1 151 ? 0.994 -4.589 -5.931 1.00 95.62 151 VAL A O 1
ATOM 1167 N N . TYR A 1 152 ? 0.190 -3.478 -7.689 1.00 95.25 152 TYR A N 1
ATOM 1168 C CA . TYR A 1 152 ? 1.498 -3.222 -8.278 1.00 95.25 152 TYR A CA 1
ATOM 1169 C C . TYR A 1 152 ? 1.784 -1.730 -8.258 1.00 95.25 152 TYR A C 1
ATOM 1171 O O . TYR A 1 152 ? 0.932 -0.937 -8.656 1.00 95.25 152 TYR A O 1
ATOM 1179 N N . TRP A 1 153 ? 2.989 -1.353 -7.849 1.00 95.88 153 TRP A N 1
ATOM 1180 C CA . TRP A 1 153 ? 3.466 0.023 -7.956 1.00 95.88 153 TRP A CA 1
ATOM 1181 C C . TRP A 1 153 ? 4.425 0.175 -9.135 1.00 95.88 153 TRP A C 1
ATOM 1183 O O . TRP A 1 153 ? 5.283 -0.677 -9.356 1.00 95.88 153 TRP A O 1
ATOM 1193 N N . THR A 1 154 ? 4.315 1.265 -9.886 1.00 93.44 154 THR A N 1
ATOM 1194 C CA . THR A 1 154 ? 5.225 1.582 -10.990 1.00 93.44 154 THR A CA 1
ATOM 1195 C C . THR A 1 154 ? 5.574 3.065 -11.007 1.00 93.44 154 THR A C 1
ATOM 1197 O O . THR A 1 154 ? 4.782 3.917 -10.596 1.00 93.44 154 THR A O 1
ATOM 1200 N N . ASN A 1 155 ? 6.750 3.391 -11.541 1.00 92.56 155 ASN A N 1
ATOM 1201 C CA . ASN A 1 155 ? 7.137 4.771 -11.812 1.00 92.56 155 ASN A CA 1
ATOM 1202 C C . ASN A 1 155 ? 6.564 5.301 -13.141 1.00 92.56 155 ASN A C 1
ATOM 1204 O O . ASN A 1 155 ? 6.910 6.410 -13.531 1.00 92.56 155 ASN A O 1
ATOM 1208 N N . LEU A 1 156 ? 5.721 4.542 -13.849 1.00 89.31 156 LEU A N 1
ATOM 1209 C CA . LEU A 1 156 ? 5.077 4.965 -15.096 1.00 89.31 156 LEU A CA 1
ATOM 1210 C C . LEU A 1 156 ? 3.590 5.277 -14.902 1.00 89.31 156 LEU A C 1
ATOM 1212 O O . LEU A 1 156 ? 2.787 4.397 -14.596 1.00 89.31 156 LEU A O 1
ATOM 1216 N N . SER A 1 157 ? 3.212 6.516 -15.182 1.00 85.44 157 SER A N 1
ATOM 1217 C CA . SER A 1 157 ? 1.836 7.005 -15.157 1.00 85.44 157 SER A CA 1
ATOM 1218 C C . SER A 1 157 ? 1.294 7.117 -16.577 1.00 85.44 157 SER A C 1
ATOM 1220 O O . SER A 1 157 ? 1.974 7.635 -17.461 1.00 85.44 157 SER A O 1
ATOM 1222 N N . ARG A 1 158 ? 0.064 6.658 -16.821 1.00 81.50 158 ARG A N 1
ATOM 1223 C CA . ARG A 1 158 ? -0.574 6.778 -18.139 1.00 81.50 158 ARG A CA 1
ATOM 1224 C C . ARG A 1 158 ? -1.302 8.119 -18.256 1.00 81.50 158 ARG A C 1
ATOM 1226 O O . ARG A 1 158 ? -2.211 8.378 -17.473 1.00 81.50 158 ARG A O 1
ATOM 1233 N N . THR A 1 159 ? -0.945 8.939 -19.243 1.00 74.50 159 THR A N 1
ATOM 1234 C CA . THR A 1 159 ? -1.539 10.274 -19.467 1.00 74.50 159 THR A CA 1
ATOM 1235 C C . THR A 1 159 ? -2.396 10.365 -20.733 1.00 74.50 159 THR A C 1
ATOM 1237 O O . THR A 1 159 ? -3.139 11.329 -20.903 1.00 74.50 159 THR A O 1
ATOM 1240 N N . GLY A 1 160 ? -2.379 9.328 -21.578 1.00 69.69 160 GLY A N 1
ATOM 1241 C CA . GLY A 1 160 ? -3.214 9.202 -22.777 1.00 69.69 160 GLY A CA 1
ATOM 1242 C C . GLY A 1 160 ? -3.450 7.742 -23.185 1.00 69.69 160 GLY A C 1
ATOM 1243 O O . GLY A 1 160 ? -3.251 6.827 -22.388 1.00 69.69 160 GLY A O 1
ATOM 1244 N N . GLU A 1 161 ? -3.887 7.492 -24.424 1.00 66.44 161 GLU A N 1
ATOM 1245 C CA . GLU A 1 161 ? -3.981 6.114 -24.948 1.00 66.44 161 GLU A CA 1
ATOM 1246 C C . GLU A 1 161 ? -2.597 5.500 -25.221 1.00 66.44 161 GLU A C 1
ATOM 1248 O O . GLU A 1 161 ? -2.416 4.300 -25.021 1.00 66.44 161 GLU A O 1
ATOM 1253 N N . SER A 1 162 ? -1.620 6.325 -25.614 1.00 71.81 162 SER A N 1
ATOM 1254 C CA . SER A 1 162 ? -0.242 5.921 -25.936 1.00 71.81 162 SER A CA 1
ATOM 1255 C C . SER A 1 162 ? 0.839 6.618 -25.106 1.00 71.81 162 SER A C 1
ATOM 1257 O O . SER A 1 162 ? 2.011 6.266 -25.230 1.00 71.81 162 SER A O 1
ATOM 1259 N N . ASP A 1 163 ? 0.461 7.594 -24.280 1.00 80.31 163 ASP A N 1
ATOM 1260 C CA . ASP A 1 163 ? 1.411 8.498 -23.636 1.00 80.31 163 ASP A CA 1
ATOM 1261 C C . ASP A 1 163 ? 1.619 8.124 -22.169 1.00 80.31 163 ASP A C 1
ATOM 1263 O O . ASP A 1 163 ? 0.667 7.839 -21.428 1.00 80.31 163 ASP A O 1
ATOM 1267 N N . PHE A 1 164 ? 2.890 8.126 -21.770 1.00 82.75 164 PHE A N 1
ATOM 1268 C CA . PHE A 1 164 ? 3.329 7.806 -20.423 1.00 82.75 164 PHE A CA 1
ATOM 1269 C C . PHE A 1 164 ? 4.226 8.910 -19.881 1.00 82.75 164 PHE A C 1
ATOM 1271 O O . PHE A 1 164 ? 5.172 9.339 -20.540 1.00 82.75 164 PHE A O 1
ATOM 1278 N N . GLU A 1 165 ? 3.957 9.312 -18.647 1.00 86.06 165 GLU A N 1
ATOM 1279 C CA . GLU A 1 165 ? 4.835 10.162 -17.857 1.00 86.06 165 GLU A CA 1
ATOM 1280 C C . GLU A 1 165 ? 5.549 9.323 -16.808 1.00 86.06 165 GLU A C 1
ATOM 1282 O O . GLU A 1 165 ? 4.980 8.390 -16.238 1.00 86.06 165 GLU A O 1
ATOM 1287 N N . ARG A 1 166 ? 6.814 9.649 -16.546 1.00 86.19 166 ARG A N 1
ATOM 1288 C CA . ARG A 1 166 ? 7.613 8.932 -15.560 1.00 86.19 166 ARG A CA 1
ATOM 1289 C C . ARG A 1 166 ? 7.733 9.746 -14.280 1.00 86.19 166 ARG A C 1
ATOM 1291 O O . ARG A 1 166 ? 8.086 10.922 -14.297 1.00 86.19 166 ARG A O 1
ATOM 1298 N N . TYR A 1 167 ? 7.484 9.087 -13.163 1.00 86.81 167 TYR A N 1
ATOM 1299 C CA . TYR A 1 167 ? 7.753 9.601 -11.837 1.00 86.81 167 TYR A CA 1
ATOM 1300 C C . TYR A 1 167 ? 9.266 9.630 -11.570 1.00 86.81 167 TYR A C 1
ATOM 1302 O O . TYR A 1 167 ? 9.931 8.594 -11.605 1.00 86.81 167 TYR A O 1
ATOM 1310 N N . MET A 1 168 ? 9.793 10.827 -11.300 1.00 85.44 168 MET A N 1
ATOM 1311 C CA . MET A 1 168 ? 11.228 11.112 -11.119 1.00 85.44 168 MET A CA 1
ATOM 1312 C C . MET A 1 168 ? 11.650 11.306 -9.657 1.00 85.44 168 MET A C 1
ATOM 1314 O O . MET A 1 168 ? 12.771 11.735 -9.391 1.00 85.44 168 MET A O 1
ATOM 1318 N N . GLY A 1 169 ? 10.766 11.036 -8.695 1.00 87.81 169 GLY A N 1
ATOM 1319 C CA . GLY A 1 169 ? 11.114 11.151 -7.281 1.00 87.81 169 GLY A CA 1
ATOM 1320 C C . GLY A 1 169 ? 11.908 9.948 -6.771 1.00 87.81 169 GLY A C 1
ATOM 1321 O O . GLY A 1 169 ? 11.777 8.830 -7.274 1.00 87.81 169 GLY A O 1
ATOM 1322 N N . THR A 1 170 ? 12.723 10.180 -5.740 1.00 91.38 170 THR A N 1
ATOM 1323 C CA . THR A 1 170 ? 13.463 9.122 -5.033 1.00 91.38 170 THR A CA 1
ATOM 1324 C C . THR A 1 170 ? 12.571 8.284 -4.127 1.00 91.38 170 THR A C 1
ATOM 1326 O O . THR A 1 170 ? 12.947 7.161 -3.808 1.00 91.38 170 THR A O 1
ATOM 1329 N N . THR A 1 171 ? 11.428 8.827 -3.695 1.00 94.94 171 THR A N 1
ATOM 133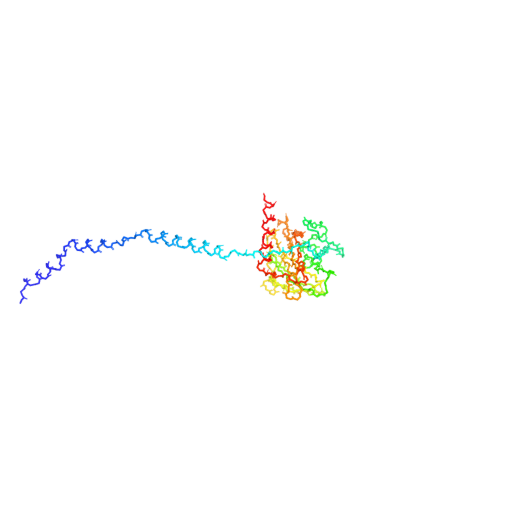0 C CA . THR A 1 171 ? 10.615 8.261 -2.614 1.00 94.94 171 THR A CA 1
ATOM 1331 C C . THR A 1 171 ? 9.131 8.447 -2.888 1.00 94.94 171 THR A C 1
ATOM 1333 O O . THR A 1 171 ? 8.676 9.576 -3.031 1.00 94.94 171 THR A O 1
ATOM 1336 N N . ALA A 1 172 ? 8.380 7.351 -2.887 1.00 96.31 172 ALA A N 1
ATOM 1337 C CA . ALA A 1 172 ? 6.926 7.326 -2.951 1.00 96.31 172 ALA A CA 1
ATOM 1338 C C . ALA A 1 172 ? 6.348 6.574 -1.745 1.00 96.31 172 ALA A C 1
ATOM 1340 O O . ALA A 1 172 ? 7.045 5.786 -1.102 1.00 96.31 172 ALA A O 1
ATOM 1341 N N . TYR A 1 173 ? 5.068 6.787 -1.451 1.00 98.00 173 TYR A N 1
ATOM 1342 C CA . TYR A 1 173 ? 4.385 6.134 -0.338 1.00 98.00 173 TYR A CA 1
ATOM 1343 C C . TYR A 1 173 ? 3.085 5.490 -0.785 1.00 98.00 173 TYR A C 1
ATOM 1345 O O . TYR A 1 173 ? 2.292 6.101 -1.496 1.00 98.00 173 TYR A O 1
ATOM 1353 N N . ILE A 1 174 ? 2.842 4.271 -0.317 1.00 98.31 174 ILE A N 1
ATOM 1354 C CA . ILE A 1 174 ? 1.551 3.600 -0.441 1.00 98.31 174 ILE A CA 1
ATOM 1355 C C . ILE A 1 174 ? 0.912 3.602 0.943 1.00 98.31 174 ILE A C 1
ATOM 1357 O O . ILE A 1 174 ? 1.494 3.080 1.897 1.00 98.31 174 ILE A O 1
ATOM 1361 N N . ASN A 1 175 ? -0.276 4.191 1.048 1.00 98.44 175 ASN A N 1
ATOM 1362 C CA . ASN A 1 175 ? -1.060 4.215 2.277 1.00 98.44 175 ASN A CA 1
ATOM 1363 C C . ASN A 1 175 ? -2.189 3.199 2.155 1.00 98.44 175 ASN A C 1
ATOM 1365 O O . ASN A 1 175 ? -2.878 3.160 1.135 1.00 98.44 175 ASN A O 1
ATOM 1369 N N . ILE A 1 176 ? -2.374 2.392 3.192 1.00 98.50 176 ILE A N 1
ATOM 1370 C CA . ILE A 1 176 ? -3.369 1.325 3.227 1.00 98.50 176 ILE A CA 1
ATOM 1371 C C . ILE A 1 176 ? -4.211 1.536 4.478 1.00 98.50 176 ILE A C 1
ATOM 1373 O O . ILE A 1 176 ? -3.672 1.496 5.580 1.00 98.50 176 ILE A O 1
ATOM 1377 N N . ILE A 1 177 ? -5.515 1.738 4.322 1.00 98.19 177 ILE A N 1
ATOM 1378 C CA . ILE A 1 177 ? -6.482 1.749 5.424 1.00 98.19 177 ILE A CA 1
ATOM 1379 C C . ILE A 1 177 ? -7.262 0.439 5.365 1.00 98.19 177 ILE A C 1
ATOM 1381 O O . ILE A 1 177 ? -7.697 0.010 4.298 1.00 98.19 177 ILE A O 1
ATOM 1385 N N . ILE A 1 178 ? -7.399 -0.227 6.508 1.00 97.25 178 ILE A N 1
ATOM 1386 C CA . ILE A 1 178 ? -8.015 -1.548 6.617 1.00 97.25 178 ILE A CA 1
ATOM 1387 C C . ILE A 1 178 ? -9.388 -1.387 7.255 1.00 97.25 178 ILE A C 1
ATOM 1389 O O . ILE A 1 178 ? -9.502 -0.833 8.352 1.00 97.25 178 ILE A O 1
ATOM 1393 N N . HIS A 1 179 ? -10.410 -1.909 6.586 1.00 95.69 179 HIS A N 1
ATOM 1394 C CA . HIS A 1 179 ? -11.801 -1.802 7.000 1.00 95.69 179 HIS A CA 1
ATOM 1395 C C . HIS A 1 179 ? -12.428 -3.167 7.261 1.00 95.69 179 HIS A C 1
ATOM 1397 O O . HIS A 1 179 ? -12.282 -4.083 6.452 1.00 95.69 179 HIS A O 1
ATOM 1403 N N . GLU A 1 180 ? -13.200 -3.254 8.345 1.00 93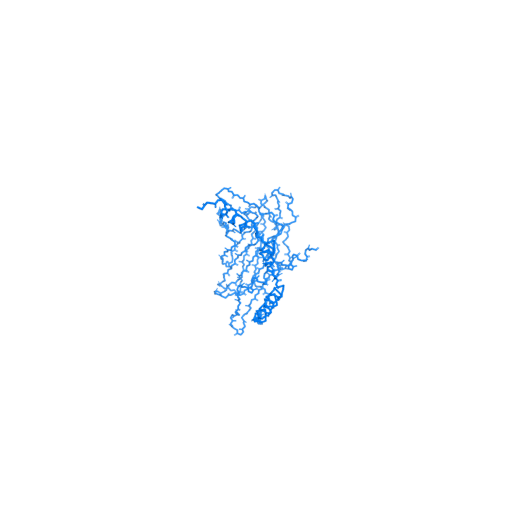.75 180 GLU A N 1
ATOM 1404 C CA . GLU A 1 180 ? -14.163 -4.327 8.599 1.00 93.75 180 GLU A CA 1
ATOM 1405 C C . GLU A 1 180 ? -15.574 -3.717 8.601 1.00 93.75 180 GLU A C 1
ATOM 1407 O O . GLU A 1 180 ? -15.978 -3.003 9.532 1.00 93.75 180 GLU A O 1
ATOM 1412 N N . GLY A 1 181 ? -16.308 -3.936 7.506 1.00 91.56 181 GLY A N 1
ATOM 1413 C CA . GLY A 1 181 ? -17.504 -3.153 7.194 1.00 91.56 181 GLY A CA 1
ATOM 1414 C C . GLY A 1 181 ? -17.179 -1.657 7.107 1.00 91.56 181 GLY A C 1
ATOM 1415 O O . GLY A 1 181 ? -16.258 -1.253 6.407 1.00 91.56 181 GLY A O 1
ATOM 1416 N N . GLU A 1 182 ? -17.909 -0.832 7.857 1.00 91.81 182 GLU A N 1
ATOM 1417 C CA . GLU A 1 182 ? -17.716 0.628 7.891 1.00 91.81 182 GLU A CA 1
ATOM 1418 C C . GLU A 1 182 ? -16.627 1.083 8.884 1.00 91.81 182 GLU A C 1
ATOM 1420 O O . GLU A 1 182 ? -16.342 2.274 8.998 1.00 91.81 182 GLU A O 1
ATOM 1425 N N . ASN A 1 183 ? -16.033 0.161 9.650 1.00 94.75 183 ASN A N 1
ATOM 1426 C CA . ASN A 1 183 ? -15.095 0.506 10.718 1.00 94.75 183 ASN A CA 1
ATOM 1427 C C . ASN A 1 183 ? -13.656 0.418 10.223 1.00 94.75 183 ASN A C 1
ATOM 1429 O O . ASN A 1 183 ? -13.264 -0.595 9.647 1.00 94.75 183 ASN A O 1
ATOM 1433 N N . ILE A 1 184 ? -12.847 1.431 10.534 1.00 96.44 184 ILE A N 1
ATOM 1434 C CA . ILE A 1 184 ? -11.398 1.341 10.359 1.00 96.44 184 ILE A CA 1
ATOM 1435 C C . ILE A 1 184 ? -10.825 0.484 11.490 1.00 96.44 184 ILE A C 1
ATOM 1437 O O . ILE A 1 184 ? -10.961 0.819 12.668 1.00 96.44 184 ILE A O 1
ATOM 1441 N N . VAL A 1 185 ? -10.161 -0.607 11.122 1.00 95.88 185 VAL A N 1
ATOM 1442 C CA . VAL A 1 185 ? -9.573 -1.588 12.050 1.00 95.88 185 VAL A CA 1
ATOM 1443 C C . VAL A 1 185 ? -8.046 -1.597 12.022 1.00 95.88 185 VAL A C 1
ATOM 1445 O O . VAL A 1 185 ? -7.414 -2.242 12.857 1.00 95.88 185 VAL A O 1
ATOM 1448 N N . GLY A 1 186 ? -7.433 -0.855 11.102 1.00 97.00 186 GLY A N 1
ATOM 1449 C CA . GLY A 1 186 ? -5.989 -0.682 11.052 1.00 97.00 186 GLY A CA 1
ATOM 1450 C C . GLY A 1 186 ? -5.534 0.157 9.868 1.00 97.00 186 GLY A C 1
ATOM 1451 O O . GLY A 1 186 ? -6.339 0.579 9.038 1.00 97.00 186 GLY A O 1
ATOM 1452 N N . TYR A 1 187 ? -4.231 0.388 9.794 1.00 98.25 187 TYR A N 1
ATOM 1453 C CA . TYR A 1 187 ? -3.593 1.040 8.657 1.00 98.25 187 TYR A CA 1
ATOM 1454 C C . TYR A 1 187 ? -2.142 0.585 8.503 1.00 98.25 187 TYR A C 1
ATOM 1456 O O . TYR A 1 187 ? -1.534 0.069 9.442 1.00 98.25 187 TYR A O 1
ATOM 1464 N N . ALA A 1 188 ? -1.573 0.802 7.322 1.00 98.44 188 ALA A N 1
ATOM 1465 C CA . ALA A 1 188 ? -0.162 0.586 7.058 1.00 98.44 188 ALA A CA 1
ATOM 1466 C C . ALA A 1 188 ? 0.400 1.619 6.076 1.00 98.44 188 ALA A C 1
ATOM 1468 O O . ALA A 1 188 ? -0.314 2.138 5.216 1.00 98.44 188 ALA A O 1
ATOM 1469 N N . VAL A 1 189 ? 1.702 1.884 6.192 1.00 98.56 189 VAL A N 1
ATOM 1470 C CA . VAL A 1 189 ? 2.449 2.766 5.287 1.00 98.56 189 VAL A CA 1
ATOM 1471 C C . VAL A 1 189 ? 3.643 2.013 4.724 1.00 98.56 189 VAL A C 1
ATOM 1473 O O . VAL A 1 189 ? 4.500 1.535 5.473 1.00 98.56 189 VAL A O 1
ATOM 1476 N N . VAL A 1 190 ? 3.721 1.940 3.398 1.00 98.50 190 VAL A N 1
ATOM 1477 C CA . VAL A 1 190 ? 4.861 1.372 2.676 1.00 98.50 190 VAL A CA 1
ATOM 1478 C C . VAL A 1 190 ? 5.627 2.492 1.985 1.00 98.50 190 VAL A C 1
ATOM 1480 O O . VAL A 1 190 ? 5.053 3.264 1.223 1.00 98.50 190 VAL A O 1
ATOM 1483 N N . GLU A 1 191 ? 6.929 2.566 2.237 1.00 98.25 191 GLU A N 1
ATOM 1484 C CA . GLU A 1 191 ? 7.866 3.400 1.489 1.00 98.25 191 GLU A CA 1
ATOM 1485 C C . GLU A 1 191 ? 8.331 2.630 0.255 1.00 98.25 191 GLU A C 1
ATOM 1487 O O . GLU A 1 191 ? 8.817 1.503 0.369 1.00 98.25 191 GLU A O 1
ATOM 1492 N N . ILE A 1 192 ? 8.230 3.260 -0.909 1.00 97.06 192 ILE A N 1
ATOM 1493 C CA . ILE A 1 192 ? 8.931 2.869 -2.125 1.00 97.06 192 ILE A CA 1
ATOM 1494 C C . ILE A 1 192 ? 10.092 3.835 -2.307 1.00 97.06 192 ILE A C 1
ATOM 1496 O O . ILE A 1 192 ? 9.894 5.046 -2.258 1.00 97.06 192 ILE A O 1
ATOM 1500 N N . TYR A 1 193 ? 11.297 3.326 -2.535 1.00 95.44 193 TYR A N 1
ATOM 1501 C CA . TYR A 1 193 ? 12.472 4.176 -2.678 1.00 95.44 193 TYR A CA 1
ATOM 1502 C C . TYR A 1 193 ? 13.431 3.682 -3.755 1.00 95.44 193 TYR A C 1
ATOM 1504 O O . TYR A 1 193 ? 13.511 2.490 -4.064 1.00 95.44 193 TYR A O 1
ATOM 1512 N N . THR A 1 194 ? 14.199 4.616 -4.301 1.00 93.69 194 THR A N 1
ATOM 1513 C CA . THR A 1 194 ? 15.331 4.347 -5.181 1.00 93.69 194 THR A CA 1
ATOM 1514 C C . THR A 1 194 ? 16.517 5.217 -4.783 1.00 93.69 194 THR A C 1
ATOM 1516 O O . THR A 1 194 ? 16.366 6.395 -4.471 1.00 93.69 194 THR A O 1
ATOM 1519 N N . ASN A 1 195 ? 17.710 4.627 -4.821 1.00 90.06 195 ASN A N 1
ATOM 1520 C CA . ASN A 1 195 ? 18.980 5.350 -4.700 1.00 90.06 195 ASN A CA 1
ATOM 1521 C C . ASN A 1 195 ? 19.668 5.479 -6.067 1.00 90.06 195 ASN A C 1
ATOM 1523 O O . ASN A 1 195 ? 20.859 5.761 -6.132 1.00 90.06 195 ASN A O 1
ATOM 1527 N N . ASP A 1 196 ? 18.933 5.191 -7.142 1.00 87.38 196 ASP A N 1
ATOM 1528 C CA . ASP A 1 196 ? 19.484 4.890 -8.456 1.00 87.38 196 ASP A CA 1
ATOM 1529 C C . ASP A 1 196 ? 18.838 5.731 -9.565 1.00 87.38 196 ASP A C 1
ATOM 1531 O O . ASP A 1 196 ? 18.588 5.255 -10.670 1.00 87.38 196 ASP A O 1
ATOM 1535 N N . LEU A 1 197 ? 18.512 6.993 -9.257 1.00 83.56 197 LEU A N 1
ATOM 1536 C CA . LEU A 1 197 ? 17.825 7.883 -10.200 1.00 83.56 197 LEU A CA 1
ATOM 1537 C C . LEU A 1 197 ? 18.613 8.118 -11.494 1.00 83.56 197 LEU A C 1
ATOM 1539 O O . LEU A 1 197 ? 18.002 8.283 -12.550 1.00 83.56 197 LEU A O 1
ATOM 1543 N N . GLU A 1 198 ? 19.944 8.109 -11.412 1.00 85.75 198 GLU A N 1
ATOM 1544 C CA . GLU A 1 198 ? 20.846 8.388 -12.535 1.00 85.75 198 GLU A CA 1
ATOM 1545 C C . GLU A 1 198 ? 20.832 7.286 -13.607 1.00 85.75 198 GLU A C 1
ATOM 1547 O O . GLU A 1 198 ? 21.135 7.559 -14.767 1.00 85.75 198 GLU A O 1
ATOM 1552 N N . ASN A 1 199 ? 20.424 6.060 -13.260 1.00 83.69 199 ASN A N 1
ATOM 1553 C CA . ASN A 1 199 ? 20.408 4.913 -14.172 1.00 83.69 199 ASN A CA 1
ATOM 1554 C C . ASN A 1 199 ? 19.131 4.835 -15.022 1.00 83.69 199 ASN A C 1
ATOM 1556 O O . ASN A 1 199 ? 18.568 3.764 -15.235 1.00 83.69 199 ASN A O 1
ATOM 1560 N N . GLU A 1 200 ? 18.650 5.965 -15.533 1.00 75.75 200 GLU A N 1
ATOM 1561 C CA . GLU A 1 200 ? 17.473 5.999 -16.403 1.00 75.75 200 GLU A CA 1
ATOM 1562 C C . GLU A 1 200 ? 17.677 5.217 -17.715 1.00 75.75 200 GLU A C 1
ATOM 1564 O O . GLU A 1 200 ? 18.706 5.397 -18.369 1.00 75.75 200 GLU A O 1
ATOM 1569 N N . PRO A 1 201 ? 16.715 4.379 -18.172 1.00 74.00 201 PRO A N 1
ATOM 1570 C CA . PRO A 1 201 ? 15.418 4.005 -17.577 1.00 74.00 201 PRO A CA 1
ATOM 1571 C C . PRO A 1 201 ? 15.456 2.726 -16.713 1.00 74.00 201 PRO A C 1
ATOM 1573 O O . PRO A 1 201 ? 14.412 2.160 -16.387 1.00 74.00 201 PRO A O 1
ATOM 1576 N N . ALA A 1 202 ? 16.646 2.215 -16.410 1.00 82.88 202 ALA A N 1
ATOM 1577 C CA . ALA A 1 202 ? 16.882 0.989 -15.655 1.00 82.88 202 ALA A CA 1
ATOM 1578 C C . ALA A 1 202 ? 16.887 1.210 -14.131 1.00 82.88 202 ALA A C 1
ATOM 1580 O O . ALA A 1 202 ? 17.405 0.364 -13.398 1.00 82.88 202 ALA A O 1
ATOM 1581 N N . GLN A 1 203 ? 16.302 2.315 -13.649 1.00 89.69 203 GLN A N 1
ATOM 1582 C CA . GLN A 1 203 ? 16.268 2.614 -12.224 1.00 89.69 203 GLN A CA 1
ATOM 1583 C C . GLN A 1 203 ? 15.621 1.476 -11.456 1.00 89.69 203 GLN A C 1
ATOM 1585 O O . GLN A 1 203 ? 14.561 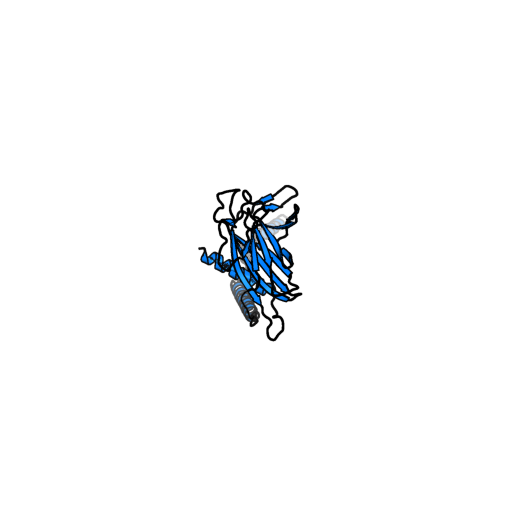0.957 -11.822 1.00 89.69 203 GLN A O 1
ATOM 1590 N N . THR A 1 204 ? 16.266 1.126 -10.356 1.00 91.62 204 THR A N 1
ATOM 1591 C CA . THR A 1 204 ? 15.813 0.050 -9.495 1.00 91.62 204 THR A CA 1
ATOM 1592 C C . THR A 1 204 ? 15.121 0.626 -8.264 1.00 91.62 204 THR A C 1
ATOM 1594 O O . THR A 1 204 ? 15.682 1.460 -7.551 1.00 91.62 204 THR A O 1
ATOM 1597 N N . TYR A 1 205 ? 13.906 0.157 -8.002 1.00 93.94 205 TYR A N 1
ATOM 1598 C CA . TYR A 1 205 ? 13.073 0.533 -6.869 1.00 93.94 205 TYR A CA 1
ATOM 1599 C C . TYR A 1 205 ? 12.974 -0.619 -5.873 1.00 93.94 205 TYR A C 1
ATOM 1601 O O . TYR A 1 205 ? 12.929 -1.793 -6.240 1.00 93.94 205 TYR A O 1
ATOM 1609 N N . SER A 1 206 ? 12.933 -0.269 -4.597 1.00 94.75 206 SER A N 1
ATOM 1610 C CA . SER A 1 206 ? 12.756 -1.183 -3.474 1.00 94.75 206 SER A CA 1
ATOM 1611 C C . SER A 1 206 ? 11.589 -0.708 -2.616 1.00 94.75 206 SER A C 1
ATOM 1613 O O . SER A 1 206 ? 11.141 0.429 -2.756 1.00 94.75 206 SER A O 1
ATOM 1615 N N . ALA A 1 207 ? 11.129 -1.557 -1.702 1.00 96.88 207 ALA A N 1
ATOM 1616 C CA . ALA A 1 207 ? 10.123 -1.192 -0.716 1.00 96.88 207 ALA A CA 1
ATOM 1617 C C . ALA A 1 207 ? 10.590 -1.460 0.715 1.00 96.88 207 ALA A C 1
ATOM 1619 O O . ALA A 1 207 ? 11.503 -2.257 0.959 1.00 96.88 207 ALA A O 1
ATOM 1620 N N . LYS A 1 208 ? 9.940 -0.783 1.660 1.00 97.00 208 LYS A N 1
ATOM 1621 C CA . LYS A 1 208 ? 10.063 -0.987 3.103 1.00 97.00 208 LYS A CA 1
ATOM 1622 C C . LYS A 1 208 ? 8.706 -0.736 3.753 1.00 97.00 208 LYS A C 1
ATOM 1624 O O . LYS A 1 208 ? 8.081 0.291 3.503 1.00 97.00 208 LYS A O 1
ATOM 1629 N N . LEU A 1 209 ? 8.254 -1.655 4.600 1.00 98.12 209 LEU A N 1
ATOM 1630 C CA . LEU A 1 209 ? 7.071 -1.427 5.425 1.00 98.12 209 LEU A CA 1
ATOM 1631 C C . LEU A 1 209 ? 7.501 -0.505 6.565 1.00 98.12 209 LEU A C 1
ATOM 1633 O O . LEU A 1 209 ? 8.336 -0.894 7.376 1.00 98.12 209 LEU A O 1
ATOM 1637 N N . LEU A 1 210 ? 6.991 0.724 6.610 1.00 97.88 210 LEU A N 1
ATOM 1638 C CA . LEU A 1 210 ? 7.358 1.673 7.663 1.00 97.88 210 LEU A CA 1
ATOM 1639 C C . LEU A 1 210 ? 6.622 1.353 8.959 1.00 97.88 210 LEU A C 1
ATOM 1641 O O . LEU A 1 210 ? 7.226 1.314 10.029 1.00 97.88 210 LEU A O 1
ATOM 1645 N N . LYS A 1 211 ? 5.313 1.118 8.849 1.00 97.56 211 LYS A N 1
ATOM 1646 C CA . LYS A 1 211 ? 4.445 0.837 9.987 1.00 97.56 211 LYS A CA 1
ATOM 1647 C C . LYS A 1 211 ? 3.194 0.088 9.549 1.00 97.56 211 LYS A C 1
ATOM 1649 O O . LYS A 1 211 ? 2.667 0.363 8.474 1.00 97.56 211 LYS A O 1
ATOM 1654 N N . SER A 1 212 ? 2.711 -0.796 10.410 1.00 97.50 212 SER A N 1
ATOM 1655 C CA . SER A 1 212 ? 1.422 -1.472 10.361 1.00 97.50 212 SER A CA 1
ATOM 1656 C C . SER A 1 212 ? 0.808 -1.407 11.762 1.00 97.50 212 SER A C 1
ATOM 1658 O O . SER A 1 212 ? 1.432 -1.788 12.755 1.00 97.50 212 SER A O 1
ATOM 1660 N N . VAL A 1 213 ? -0.407 -0.882 11.871 1.00 97.69 213 VAL A N 1
ATOM 1661 C CA . VAL A 1 213 ? -1.099 -0.658 13.148 1.00 97.69 213 VAL A CA 1
ATOM 1662 C C . VAL A 1 213 ? -2.494 -1.248 13.073 1.00 97.69 213 VAL A C 1
ATOM 1664 O O . VAL A 1 213 ? -3.162 -1.157 12.044 1.00 97.69 213 VAL A O 1
ATOM 1667 N N . SER A 1 214 ? -2.940 -1.839 14.178 1.00 96.44 214 SER A N 1
ATOM 1668 C CA . SER A 1 214 ? -4.316 -2.292 14.356 1.00 96.44 214 SER A CA 1
ATOM 1669 C C . SER A 1 214 ? -5.016 -1.528 15.478 1.00 96.44 214 SER A C 1
ATOM 1671 O O . SER A 1 214 ? -4.393 -1.084 16.448 1.00 96.44 214 SER A O 1
ATOM 1673 N N . PHE A 1 215 ? -6.333 -1.397 15.337 1.00 96.00 215 PHE A N 1
ATOM 1674 C CA . PHE A 1 215 ? -7.232 -0.815 16.326 1.00 96.00 215 PHE A CA 1
ATOM 1675 C C . PHE A 1 215 ? -8.107 -1.929 16.915 1.00 96.00 215 PHE A C 1
ATOM 1677 O O . PHE A 1 215 ? -9.193 -2.204 16.396 1.00 96.00 215 PHE A O 1
ATOM 1684 N N . PRO A 1 216 ? -7.655 -2.614 17.982 1.00 94.06 216 PRO A N 1
ATOM 1685 C CA . PRO A 1 216 ? -8.436 -3.675 18.605 1.00 94.06 216 PRO A CA 1
ATOM 1686 C C . PRO A 1 216 ? -9.763 -3.146 19.157 1.00 94.06 216 PRO A C 1
ATOM 1688 O O . PRO A 1 216 ? -9.904 -1.968 19.491 1.00 94.06 216 PRO A O 1
ATOM 1691 N N . LYS A 1 217 ? -10.747 -4.034 19.305 1.00 93.38 217 LYS A N 1
ATOM 1692 C CA . LYS A 1 217 ? -12.020 -3.686 19.942 1.00 93.38 217 LYS A CA 1
ATOM 1693 C C . LYS A 1 217 ? -11.804 -3.305 21.408 1.00 93.38 217 LYS A C 1
ATOM 1695 O O . LYS A 1 217 ? -11.172 -4.047 22.160 1.00 93.38 217 LYS A O 1
ATOM 1700 N N . ALA A 1 218 ? -12.388 -2.189 21.832 1.00 91.38 218 ALA A N 1
ATOM 1701 C CA . ALA A 1 218 ? -12.417 -1.768 23.228 1.00 91.38 218 ALA A CA 1
ATOM 1702 C C . ALA A 1 218 ? -13.738 -2.236 23.848 1.00 91.38 218 ALA A C 1
ATOM 1704 O O . ALA A 1 218 ? -14.811 -1.896 23.357 1.00 91.38 218 ALA A O 1
ATOM 1705 N N . ASN A 1 219 ? -13.678 -3.049 24.906 1.00 89.06 219 ASN A N 1
ATOM 1706 C CA . ASN A 1 219 ? -14.868 -3.642 25.540 1.00 89.06 219 ASN A CA 1
ATOM 1707 C C . ASN A 1 219 ? -15.791 -4.405 24.564 1.00 89.06 219 ASN A C 1
ATOM 1709 O O . ASN A 1 219 ? -17.001 -4.457 24.761 1.00 89.06 219 ASN A O 1
ATOM 1713 N N . GLY A 1 220 ? -15.221 -5.005 23.514 1.00 91.75 220 GLY A N 1
ATOM 1714 C CA . GLY A 1 220 ? -15.972 -5.756 22.503 1.00 91.75 220 GLY A CA 1
ATOM 1715 C C . GLY A 1 220 ? -16.582 -4.910 21.379 1.00 91.75 220 GLY A C 1
ATOM 1716 O O . GLY A 1 220 ? -17.146 -5.485 20.451 1.00 91.75 220 GLY A O 1
ATOM 1717 N N . GLU A 1 221 ? -16.425 -3.585 21.404 1.00 93.81 221 GLU A N 1
ATOM 1718 C CA . GLU A 1 221 ? -16.913 -2.675 20.362 1.00 93.81 221 GLU A CA 1
ATOM 1719 C C . GLU A 1 221 ? -15.766 -2.082 19.535 1.00 93.81 221 GLU A C 1
ATOM 1721 O O . GLU A 1 221 ? -14.641 -1.927 20.018 1.00 93.81 221 GLU A O 1
ATOM 1726 N N . TYR A 1 222 ? -16.047 -1.739 18.274 1.00 94.44 222 TYR A N 1
ATOM 1727 C CA . TYR A 1 222 ? -15.091 -1.010 17.441 1.00 94.44 222 TYR A CA 1
ATOM 1728 C C . TYR A 1 222 ? -14.833 0.380 18.014 1.00 94.44 222 TYR A C 1
ATOM 1730 O O . TYR A 1 222 ? -15.751 1.091 18.431 1.00 94.44 222 TYR A O 1
ATOM 1738 N N . GLN A 1 223 ? -13.566 0.777 17.999 1.00 94.12 223 GLN A N 1
ATOM 1739 C CA . GLN A 1 223 ? -13.184 2.136 18.344 1.00 94.12 223 GLN A CA 1
ATOM 1740 C C . GLN A 1 223 ? -13.656 3.099 17.248 1.00 94.12 223 GLN A C 1
ATOM 1742 O O . GLN A 1 223 ? -13.650 2.770 16.063 1.00 94.12 223 GLN A O 1
ATOM 1747 N N . LYS A 1 224 ? -14.061 4.312 17.637 1.00 94.00 224 LYS A N 1
ATOM 1748 C CA . LYS A 1 224 ? -14.471 5.357 16.690 1.00 94.00 224 LYS A CA 1
ATOM 1749 C C . LYS A 1 224 ? -13.241 6.031 16.092 1.00 94.00 224 LYS A C 1
ATOM 1751 O O . LYS A 1 224 ? -12.827 7.093 16.551 1.00 94.00 224 LYS A O 1
ATOM 1756 N N . ILE A 1 225 ? -12.661 5.384 15.092 1.00 96.56 225 ILE A N 1
ATOM 1757 C CA . ILE A 1 225 ? -11.508 5.881 14.345 1.00 96.56 225 ILE A CA 1
ATOM 1758 C C . ILE A 1 225 ? -12.002 6.681 13.139 1.00 96.56 225 ILE A C 1
ATOM 1760 O O . ILE A 1 225 ? -12.881 6.222 12.412 1.00 96.56 225 ILE A O 1
ATOM 1764 N N . THR A 1 226 ? -11.455 7.880 12.930 1.00 95.62 226 THR A N 1
ATOM 1765 C CA . THR A 1 226 ? -11.796 8.717 11.769 1.00 95.62 226 THR A CA 1
ATOM 1766 C C . THR A 1 226 ? -10.706 8.651 10.704 1.00 95.62 226 THR A C 1
ATOM 1768 O O . THR A 1 226 ? -9.539 8.390 11.008 1.00 95.62 226 THR A O 1
ATOM 1771 N N . ALA A 1 227 ? -11.074 8.925 9.452 1.00 95.25 227 ALA A N 1
ATOM 1772 C CA . ALA A 1 227 ? -10.121 8.983 8.348 1.00 95.25 227 ALA A CA 1
ATOM 1773 C C . ALA A 1 227 ? -9.075 10.094 8.551 1.00 95.25 227 ALA A C 1
ATOM 1775 O O . ALA A 1 227 ? -7.909 9.905 8.223 1.00 95.25 227 ALA A O 1
ATOM 1776 N N . GLU A 1 228 ? -9.457 11.228 9.148 1.00 96.00 228 GLU A N 1
ATOM 1777 C CA . GLU A 1 228 ? -8.544 12.342 9.431 1.00 96.00 228 GLU A CA 1
ATOM 1778 C C . GLU A 1 228 ? -7.480 11.968 10.466 1.00 96.00 228 GLU A C 1
ATOM 1780 O O . GLU A 1 228 ? -6.322 12.370 10.326 1.00 96.00 228 GLU A O 1
ATOM 1785 N N . TYR A 1 229 ? -7.855 11.191 11.489 1.00 95.88 229 TYR A N 1
ATOM 1786 C CA . TYR A 1 229 ? -6.902 10.673 12.468 1.00 95.88 229 TYR A CA 1
ATOM 1787 C C . TYR A 1 229 ? -5.859 9.791 11.775 1.00 95.88 229 TYR A C 1
ATOM 1789 O O . TYR A 1 229 ? -4.666 10.064 11.865 1.00 95.88 229 TYR A O 1
ATOM 1797 N N . VAL A 1 230 ? -6.311 8.802 11.000 1.00 97.88 230 VAL A N 1
ATOM 1798 C CA . VAL A 1 230 ? -5.420 7.871 10.292 1.00 97.88 230 VAL A CA 1
ATOM 1799 C C . VAL A 1 230 ? -4.541 8.600 9.275 1.00 97.88 230 VAL A C 1
ATOM 1801 O O . VAL A 1 230 ? -3.341 8.351 9.220 1.00 97.88 230 VAL A O 1
ATOM 1804 N N . ALA A 1 231 ? -5.094 9.551 8.517 1.00 97.06 231 ALA A N 1
ATOM 1805 C CA . ALA A 1 231 ? -4.319 10.387 7.603 1.00 97.06 231 ALA A CA 1
ATOM 1806 C C . ALA A 1 231 ? -3.204 11.155 8.334 1.00 97.06 231 ALA A C 1
ATOM 1808 O O . ALA A 1 231 ? -2.066 11.160 7.873 1.00 97.06 231 ALA A O 1
ATOM 1809 N N . THR A 1 232 ? -3.507 11.746 9.495 1.00 96.62 232 THR A N 1
ATOM 1810 C CA . THR A 1 232 ? -2.519 12.473 10.310 1.00 96.62 232 THR A CA 1
ATOM 1811 C C . THR A 1 232 ? -1.398 11.551 10.797 1.00 96.62 232 THR A C 1
ATOM 1813 O O . THR A 1 232 ? -0.226 11.897 10.653 1.00 96.62 232 THR A O 1
ATOM 1816 N N . GLU A 1 233 ? -1.735 10.366 11.313 1.00 97.62 233 GLU A N 1
ATOM 1817 C CA . GLU A 1 233 ? -0.749 9.371 11.758 1.00 97.62 233 GLU A CA 1
ATOM 1818 C C . GLU A 1 233 ? 0.160 8.913 10.604 1.00 97.62 233 GLU A C 1
ATOM 1820 O O . GLU A 1 233 ? 1.382 8.838 10.747 1.00 97.62 233 GLU A O 1
ATOM 1825 N N . MET A 1 234 ? -0.413 8.650 9.426 1.00 97.88 234 MET A N 1
ATOM 1826 C CA . MET A 1 234 ? 0.356 8.242 8.247 1.00 97.88 234 MET A CA 1
ATOM 1827 C C . MET A 1 234 ? 1.300 9.349 7.760 1.00 97.88 234 MET A C 1
ATOM 1829 O O . MET A 1 234 ? 2.448 9.060 7.421 1.00 97.88 234 MET A O 1
ATOM 1833 N N . GLU A 1 235 ? 0.870 10.613 7.767 1.00 97.25 235 GLU A N 1
ATOM 1834 C CA . GLU A 1 235 ? 1.733 11.754 7.425 1.00 97.25 235 GLU A CA 1
ATOM 1835 C C . GLU A 1 235 ? 2.866 11.969 8.436 1.00 97.25 235 GLU A C 1
ATOM 1837 O O . GLU A 1 235 ? 3.996 12.302 8.055 1.00 97.25 235 GLU A O 1
ATOM 1842 N N . GLN A 1 236 ? 2.605 11.731 9.723 1.00 96.12 236 GLN A N 1
ATOM 1843 C CA . GLN A 1 236 ? 3.643 11.779 10.747 1.00 96.12 236 GLN A CA 1
ATOM 1844 C C . GLN A 1 236 ? 4.723 10.714 10.492 1.00 96.12 236 GLN A C 1
ATOM 1846 O O . GLN A 1 236 ? 5.909 11.047 10.477 1.00 96.12 236 GLN A O 1
ATOM 1851 N N . ILE A 1 237 ? 4.331 9.471 10.189 1.00 96.56 237 ILE A N 1
ATOM 1852 C CA . ILE A 1 237 ? 5.263 8.372 9.871 1.00 96.56 237 ILE A CA 1
ATOM 1853 C C . ILE A 1 237 ? 6.165 8.721 8.675 1.00 96.56 237 ILE A C 1
ATOM 1855 O O . ILE A 1 237 ? 7.381 8.490 8.708 1.00 96.56 237 ILE A O 1
ATOM 1859 N N . LYS A 1 238 ? 5.591 9.309 7.616 1.00 95.75 238 LYS A N 1
ATOM 1860 C CA . LYS A 1 238 ? 6.356 9.763 6.440 1.00 95.75 238 LYS A CA 1
ATOM 1861 C C . LYS A 1 238 ? 7.362 10.849 6.820 1.00 95.75 238 LYS A C 1
ATOM 1863 O O . LYS A 1 238 ? 8.531 10.772 6.440 1.00 95.75 238 LYS A O 1
ATOM 1868 N N . SER A 1 239 ? 6.921 11.832 7.602 1.00 93.12 239 SER A N 1
ATOM 1869 C CA . SER A 1 239 ? 7.738 12.975 8.024 1.00 93.12 239 SER A CA 1
ATOM 1870 C C . SER A 1 239 ? 8.925 12.554 8.898 1.00 93.12 239 SER A C 1
ATOM 1872 O O . SER A 1 239 ? 10.046 13.018 8.685 1.00 93.12 239 SER A O 1
ATOM 1874 N N . GLU A 1 240 ? 8.709 11.644 9.851 1.00 90.81 240 GLU A N 1
ATOM 1875 C CA . GLU A 1 240 ? 9.766 11.092 10.712 1.00 90.81 240 GLU A CA 1
ATOM 1876 C C . GLU A 1 240 ? 10.814 10.320 9.901 1.00 90.81 240 GLU A C 1
ATOM 1878 O O . GLU A 1 240 ? 12.018 10.473 10.123 1.00 90.81 240 GLU A O 1
ATOM 1883 N N . THR A 1 241 ? 10.367 9.554 8.904 1.00 86.12 241 THR A N 1
ATOM 1884 C CA . THR A 1 241 ? 11.254 8.806 8.003 1.00 86.12 241 THR A CA 1
ATOM 1885 C C . THR A 1 241 ? 12.147 9.746 7.191 1.00 86.12 241 THR A C 1
ATOM 1887 O O . THR A 1 241 ? 13.358 9.540 7.121 1.00 86.12 241 THR A O 1
ATOM 1890 N N . GLN A 1 242 ? 11.582 10.820 6.631 1.00 81.81 242 GLN A N 1
ATOM 1891 C CA . GLN A 1 242 ? 12.348 11.821 5.879 1.00 81.81 242 GLN A CA 1
ATOM 1892 C C . GLN A 1 242 ? 13.340 12.587 6.763 1.00 81.81 242 GLN A C 1
ATOM 1894 O O . GLN A 1 242 ? 14.432 12.930 6.311 1.00 81.81 242 GLN A O 1
ATOM 1899 N N . ALA A 1 243 ? 12.980 12.861 8.020 1.00 73.56 243 ALA A N 1
ATOM 1900 C CA . ALA A 1 243 ? 13.871 13.514 8.974 1.00 73.56 243 ALA A CA 1
ATOM 1901 C C . ALA A 1 243 ? 15.059 12.622 9.364 1.00 73.56 243 ALA A C 1
ATOM 1903 O O . ALA A 1 243 ? 16.168 13.128 9.495 1.00 73.56 243 ALA A O 1
ATOM 1904 N N . GLY A 1 244 ? 14.850 11.308 9.504 1.00 67.25 244 GLY A N 1
ATOM 1905 C CA . GLY A 1 244 ? 15.913 10.343 9.808 1.00 67.25 244 GLY A CA 1
ATOM 1906 C C . GLY A 1 244 ? 16.880 10.057 8.650 1.00 67.25 244 GLY A C 1
ATOM 1907 O O . GLY A 1 244 ? 17.926 9.453 8.873 1.00 67.25 244 GLY A O 1
ATOM 1908 N N . GLN A 1 245 ? 16.541 10.472 7.426 1.00 58.50 245 GLN A N 1
ATOM 1909 C CA . GLN A 1 245 ? 17.377 10.323 6.226 1.00 58.50 245 GLN A CA 1
ATOM 1910 C C . GLN A 1 245 ? 18.284 11.542 5.946 1.00 58.50 245 GLN A C 1
ATOM 1912 O O . GLN A 1 245 ? 19.100 11.474 5.026 1.00 58.50 245 GLN A O 1
ATOM 1917 N N . ARG A 1 246 ? 18.141 12.646 6.697 1.00 50.50 246 ARG A N 1
ATOM 1918 C CA . ARG A 1 246 ? 18.958 13.872 6.576 1.00 50.50 246 ARG A CA 1
ATOM 1919 C C . ARG A 1 246 ? 20.125 13.883 7.556 1.00 50.50 246 ARG A C 1
ATOM 1921 O O . ARG A 1 246 ? 21.180 14.426 7.163 1.00 50.50 246 ARG A O 1
#